Protein AF-A0A7D9DEN2-F1 (afdb_monomer_lite)

Secondary structure (DSSP, 8-state):
-EEEEEEESS-TTSTTTTTTEEEEEEE--TTS-HHHHTSGGG-EEEEEEEHHHHHHH-GGG--GGGS-PPPHHHHHHHHHHHHHH-HHHHHHHT--S--GGGGSTT--HHHH----HIIIIIIIIHHHHHHHHHHIIIIIS-SS-HHHHHHHHHHS---TTTGGGPPPPPPHHHHHSSS---PPP-

Structure (mmCIF, N/CA/C/O backbone):
data_AF-A0A7D9DEN2-F1
#
_entry.id   AF-A0A7D9DEN2-F1
#
loop_
_atom_site.group_PDB
_atom_site.id
_atom_site.type_symbol
_atom_site.label_atom_id
_atom_site.label_alt_id
_atom_site.label_comp_id
_atom_site.label_asym_id
_atom_site.label_entity_id
_atom_site.label_seq_id
_atom_site.pdbx_PDB_ins_code
_atom_site.Cartn_x
_atom_site.Cartn_y
_atom_site.Cartn_z
_atom_site.occupancy
_atom_site.B_iso_or_equiv
_atom_site.auth_seq_id
_atom_site.auth_comp_id
_atom_site.auth_asym_id
_atom_site.auth_atom_id
_atom_site.pdbx_PDB_model_num
ATOM 1 N N . MET A 1 1 ? 8.356 -21.799 -8.001 1.00 61.03 1 MET A N 1
ATOM 2 C CA . MET A 1 1 ? 7.108 -22.376 -7.459 1.00 61.03 1 MET A CA 1
ATOM 3 C C . MET A 1 1 ? 6.246 -21.218 -7.011 1.00 61.03 1 MET A C 1
ATOM 5 O O . MET A 1 1 ? 6.784 -20.348 -6.341 1.00 61.03 1 MET A O 1
ATOM 9 N N . VAL A 1 2 ? 4.998 -21.158 -7.470 1.00 64.06 2 VAL A N 1
ATOM 10 C CA . VAL A 1 2 ? 4.061 -20.066 -7.167 1.00 64.06 2 VAL A CA 1
ATOM 11 C C . VAL A 1 2 ? 3.069 -20.571 -6.127 1.00 64.06 2 VAL A C 1
ATOM 13 O O . VAL A 1 2 ? 2.623 -21.714 -6.212 1.00 64.06 2 VAL A O 1
ATOM 16 N N . TYR A 1 3 ? 2.765 -19.733 -5.149 1.00 67.44 3 TYR A N 1
ATOM 17 C CA . TYR A 1 3 ? 1.880 -20.000 -4.029 1.00 67.44 3 TYR A CA 1
ATOM 18 C C . TYR A 1 3 ? 0.781 -18.950 -3.989 1.00 67.44 3 TYR A C 1
ATOM 20 O O . TYR A 1 3 ? 0.992 -17.814 -4.403 1.00 67.44 3 TYR A O 1
ATOM 28 N N . TYR A 1 4 ? -0.382 -19.335 -3.486 1.00 72.50 4 TYR A N 1
ATOM 29 C CA . TYR A 1 4 ? -1.532 -18.460 -3.328 1.00 72.50 4 TYR A CA 1
ATOM 30 C C . TYR A 1 4 ? -1.972 -18.487 -1.870 1.00 72.50 4 TYR A C 1
ATOM 32 O O . TYR A 1 4 ? -2.087 -19.575 -1.302 1.00 72.50 4 TYR A O 1
ATOM 40 N N . ASP A 1 5 ? -2.231 -17.315 -1.300 1.00 73.31 5 ASP A N 1
ATOM 41 C CA . ASP A 1 5 ? -2.835 -17.177 0.021 1.00 73.31 5 ASP A CA 1
ATOM 42 C C . ASP A 1 5 ? -3.933 -16.107 0.014 1.00 73.31 5 ASP A C 1
ATOM 44 O O . ASP A 1 5 ? -3.862 -15.122 -0.724 1.00 73.31 5 ASP A O 1
ATOM 48 N N . ASP A 1 6 ? -4.961 -16.306 0.832 1.00 68.50 6 ASP A N 1
ATOM 49 C CA . ASP A 1 6 ? -6.061 -15.359 1.002 1.00 68.50 6 ASP A CA 1
ATOM 50 C C . ASP A 1 6 ? -5.821 -14.518 2.260 1.00 68.50 6 ASP A C 1
ATOM 52 O O . ASP A 1 6 ? -5.946 -15.000 3.386 1.00 68.50 6 ASP A O 1
ATOM 56 N N . LEU A 1 7 ? -5.569 -13.225 2.073 1.00 66.00 7 LEU A N 1
ATOM 57 C CA . LEU A 1 7 ? -5.477 -12.251 3.151 1.00 66.00 7 LEU A CA 1
ATOM 58 C C . LEU A 1 7 ? -6.835 -11.590 3.398 1.00 66.00 7 LEU A C 1
ATOM 60 O O . LEU A 1 7 ? -7.456 -11.014 2.502 1.00 66.00 7 LEU A O 1
ATOM 64 N N . GLU A 1 8 ? -7.283 -11.613 4.647 1.00 61.34 8 GLU A N 1
ATOM 65 C CA . GLU A 1 8 ? -8.499 -10.931 5.070 1.00 61.34 8 GLU A CA 1
ATOM 66 C C . GLU A 1 8 ? -8.180 -9.642 5.825 1.00 61.34 8 GLU A C 1
ATOM 68 O O . GLU A 1 8 ? -7.683 -9.677 6.948 1.00 61.34 8 GLU A O 1
ATOM 73 N N . THR A 1 9 ? -8.492 -8.494 5.224 1.00 60.00 9 THR A N 1
ATOM 74 C CA . THR A 1 9 ? -8.078 -7.190 5.764 1.00 60.00 9 THR A CA 1
ATOM 75 C C . THR A 1 9 ? -8.998 -6.650 6.861 1.00 60.00 9 THR A C 1
ATOM 77 O O . THR A 1 9 ? -8.543 -5.888 7.708 1.00 60.00 9 THR A O 1
ATOM 80 N N . CYS A 1 10 ? -10.284 -7.030 6.875 1.00 52.44 10 CYS A N 1
ATOM 81 C CA . CYS A 1 10 ? -11.289 -6.339 7.698 1.00 52.44 10 CYS A CA 1
ATOM 82 C C . CYS A 1 10 ? -11.984 -7.199 8.767 1.00 52.44 10 CYS A C 1
ATOM 84 O O . CYS A 1 10 ? -12.527 -6.636 9.715 1.00 52.44 10 CYS A O 1
ATOM 86 N N . ASN A 1 11 ? -12.048 -8.531 8.627 1.00 51.88 11 ASN A N 1
ATOM 87 C CA . ASN A 1 11 ? -12.725 -9.391 9.610 1.00 51.88 11 ASN A CA 1
ATOM 88 C C . ASN A 1 11 ? -12.313 -10.872 9.477 1.00 51.88 11 ASN A C 1
ATOM 90 O O . ASN A 1 11 ? -13.037 -11.632 8.841 1.00 51.88 11 ASN A O 1
ATOM 94 N N . PRO A 1 12 ? -11.187 -11.302 10.068 1.00 46.09 12 PRO A N 1
ATOM 95 C CA . PRO A 1 12 ? -10.642 -12.647 9.857 1.00 46.09 12 PRO A CA 1
ATOM 96 C C . PRO A 1 12 ? -11.416 -13.787 10.550 1.00 46.09 12 PRO A C 1
ATOM 98 O O . PRO A 1 12 ? -11.094 -14.950 10.330 1.00 46.09 12 PRO A O 1
ATOM 101 N N . LEU A 1 13 ? -12.411 -13.495 11.405 1.00 37.59 13 LEU A N 1
ATOM 102 C CA . LEU A 1 13 ? -13.031 -14.498 12.296 1.00 37.59 13 LEU A CA 1
ATOM 103 C C . LEU A 1 13 ? -14.576 -14.453 12.362 1.00 37.59 13 LEU A C 1
ATOM 105 O O . LEU A 1 13 ? -15.175 -15.206 13.127 1.00 37.59 13 LEU A O 1
ATOM 109 N N . GLY A 1 14 ? -15.251 -13.593 11.588 1.00 47.62 14 GLY A N 1
ATOM 110 C CA . GLY A 1 14 ? -16.711 -13.398 11.664 1.00 47.62 14 GLY A CA 1
ATOM 111 C C . GLY A 1 14 ? -17.504 -13.865 10.435 1.00 47.62 14 GLY A C 1
ATOM 112 O O . GLY A 1 14 ? -16.960 -14.107 9.369 1.00 47.62 14 GLY A O 1
ATOM 113 N N . SER A 1 15 ? -18.839 -13.891 10.515 1.00 42.16 15 SER A N 1
ATOM 114 C CA . SER A 1 15 ? -19.727 -14.293 9.396 1.00 42.16 15 SER A CA 1
ATOM 115 C C . SER A 1 15 ? -19.645 -13.405 8.137 1.00 42.16 15 SER A C 1
ATOM 117 O O . SER A 1 15 ? -20.215 -13.737 7.099 1.00 42.16 15 SER A O 1
ATOM 119 N N . ARG A 1 16 ? -18.927 -12.274 8.210 1.00 46.72 16 ARG A N 1
ATOM 120 C CA . ARG A 1 16 ? -18.633 -11.356 7.094 1.00 46.72 16 ARG A CA 1
ATOM 121 C C . ARG A 1 16 ? -17.181 -11.456 6.584 1.00 46.72 16 ARG A C 1
ATOM 12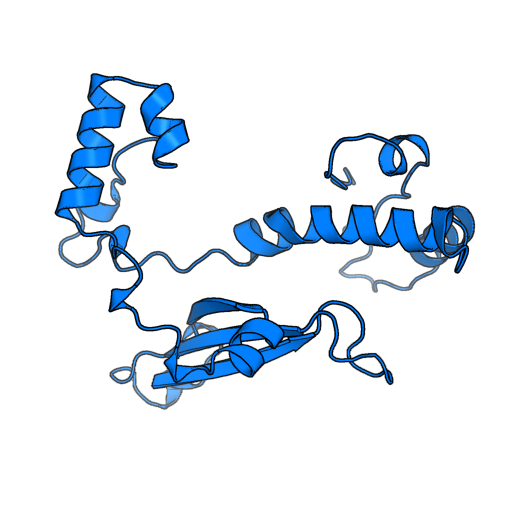3 O O . ARG A 1 16 ? -16.792 -10.611 5.777 1.00 46.72 16 ARG A O 1
ATOM 130 N N . ALA A 1 17 ? -16.440 -12.488 7.003 1.00 49.88 17 ALA A N 1
ATOM 131 C CA . ALA A 1 17 ? -15.060 -12.849 6.636 1.00 49.88 17 ALA A CA 1
ATOM 132 C C . ALA A 1 17 ? -14.873 -13.250 5.152 1.00 49.88 17 ALA A C 1
ATOM 134 O O . ALA A 1 17 ? -14.210 -14.223 4.805 1.00 49.88 17 ALA A O 1
ATOM 135 N N . THR A 1 18 ? -15.524 -12.547 4.227 1.00 51.59 18 THR A N 1
ATOM 136 C CA . THR A 1 18 ? -15.319 -12.751 2.783 1.00 51.59 18 THR A CA 1
ATOM 137 C C . THR A 1 18 ? -15.432 -11.477 1.954 1.00 51.59 18 THR A C 1
ATOM 139 O O . THR A 1 18 ? -15.072 -11.494 0.777 1.00 51.59 18 THR A O 1
ATOM 142 N N . LYS A 1 19 ? -15.933 -10.369 2.521 1.00 58.22 19 LYS A N 1
ATOM 143 C CA . LYS A 1 19 ? -16.270 -9.167 1.740 1.00 58.22 19 LYS A CA 1
ATOM 144 C C . LYS A 1 19 ? -15.049 -8.390 1.239 1.00 58.22 19 LYS A C 1
ATOM 146 O O . LYS A 1 19 ? -15.117 -7.825 0.152 1.00 58.22 19 LYS A O 1
ATOM 151 N N . HIS A 1 20 ? -13.949 -8.399 1.993 1.00 61.66 20 HIS A N 1
ATOM 152 C CA . HIS A 1 20 ? -12.730 -7.633 1.695 1.00 61.66 20 HIS A CA 1
ATOM 153 C C . HIS A 1 20 ? -11.485 -8.529 1.610 1.00 61.66 20 HIS A C 1
ATOM 155 O O . HIS A 1 20 ? -10.392 -8.120 1.984 1.00 61.66 20 HIS A O 1
ATOM 161 N N . LYS A 1 21 ? -11.638 -9.769 1.129 1.00 68.00 21 LYS A N 1
ATOM 162 C CA . LYS A 1 21 ? -10.490 -10.659 0.919 1.00 68.00 21 LYS A CA 1
ATOM 163 C C . LYS A 1 21 ? -9.652 -10.239 -0.288 1.00 68.00 21 LYS A C 1
ATOM 165 O O . LYS A 1 21 ? -10.186 -9.962 -1.372 1.00 68.00 21 LYS A O 1
ATOM 170 N N . LEU A 1 22 ? -8.342 -10.231 -0.082 1.00 74.56 22 LEU A N 1
ATOM 171 C CA . LEU A 1 22 ? -7.317 -10.092 -1.103 1.00 74.56 22 LEU A CA 1
ATOM 172 C C . LEU A 1 22 ? -6.644 -11.449 -1.307 1.00 74.56 22 LEU A C 1
ATOM 174 O O . LEU A 1 22 ? -6.225 -12.084 -0.350 1.00 74.56 22 LEU A O 1
ATOM 178 N N . GLY A 1 23 ? -6.520 -11.871 -2.558 1.00 75.94 23 GLY A N 1
ATOM 179 C CA . GLY A 1 23 ? -5.697 -12.999 -2.953 1.00 75.94 23 GLY A CA 1
ATOM 180 C C . GLY A 1 23 ? -4.287 -12.504 -3.239 1.00 75.94 23 GLY A C 1
ATOM 181 O O . GLY A 1 23 ? -4.097 -11.639 -4.104 1.00 75.94 23 GLY A O 1
ATOM 182 N N . ALA A 1 24 ? -3.320 -13.038 -2.507 1.00 75.94 24 ALA A N 1
ATOM 183 C CA . ALA A 1 24 ? -1.907 -12.762 -2.665 1.00 75.94 24 ALA A CA 1
ATOM 184 C C . ALA A 1 24 ? -1.211 -13.943 -3.334 1.00 75.94 24 ALA A C 1
ATOM 186 O O . ALA A 1 24 ? -1.317 -15.088 -2.896 1.00 75.94 24 ALA A O 1
ATOM 187 N N . PHE A 1 25 ? -0.484 -13.658 -4.408 1.00 75.62 25 PHE A N 1
ATOM 188 C CA . PHE A 1 25 ? 0.346 -14.638 -5.088 1.00 75.62 25 PHE A CA 1
ATOM 189 C C . PHE A 1 25 ? 1.787 -14.407 -4.687 1.00 75.62 25 PHE A C 1
ATOM 191 O O . PHE A 1 25 ? 2.291 -13.297 -4.814 1.00 75.62 25 PHE A O 1
ATOM 198 N N . TYR A 1 26 ? 2.459 -15.460 -4.255 1.00 72.56 26 TYR A N 1
ATOM 199 C CA . TYR A 1 26 ? 3.867 -15.459 -3.901 1.00 72.56 26 TYR A CA 1
ATOM 200 C C . TYR A 1 26 ? 4.633 -16.396 -4.822 1.00 72.56 26 TYR A C 1
ATOM 202 O O . TYR A 1 26 ? 4.067 -17.318 -5.404 1.00 72.56 26 TYR A O 1
ATOM 210 N N . TYR A 1 27 ? 5.939 -16.217 -4.944 1.00 69.62 27 TYR A N 1
ATOM 211 C CA . TYR A 1 27 ? 6.795 -17.156 -5.645 1.00 69.62 27 TYR A CA 1
ATOM 212 C C . TYR A 1 27 ? 8.099 -17.396 -4.895 1.00 69.62 27 TYR A C 1
ATOM 214 O O . TYR A 1 27 ? 8.611 -16.546 -4.169 1.00 69.62 27 TYR A O 1
ATOM 222 N N . THR A 1 28 ? 8.648 -18.586 -5.106 1.00 67.19 28 THR A N 1
ATOM 223 C CA . THR A 1 28 ? 9.949 -18.999 -4.586 1.00 67.19 28 THR A CA 1
ATOM 224 C C . THR A 1 28 ? 10.786 -19.576 -5.720 1.00 67.19 28 THR A C 1
ATOM 226 O O . THR A 1 28 ? 10.288 -20.339 -6.564 1.00 67.19 28 THR A O 1
ATOM 229 N N . LEU A 1 29 ? 12.073 -19.230 -5.744 1.00 67.69 29 LEU A N 1
ATOM 230 C CA . LEU A 1 29 ? 13.020 -19.710 -6.746 1.00 67.69 29 LEU A CA 1
ATOM 231 C C . LEU A 1 29 ? 13.316 -21.206 -6.548 1.00 67.69 29 LEU A C 1
ATOM 233 O O . LEU A 1 29 ? 13.796 -21.651 -5.506 1.00 67.69 29 LEU A O 1
ATOM 237 N N . GLY A 1 30 ? 13.010 -21.997 -7.577 1.00 64.12 30 GLY A N 1
ATOM 238 C CA . GLY A 1 30 ? 13.109 -23.461 -7.553 1.00 64.12 30 GLY A CA 1
ATOM 239 C C . GLY A 1 30 ? 14.526 -24.022 -7.715 1.00 64.12 30 GLY A C 1
ATOM 240 O O . GLY A 1 30 ? 14.698 -25.235 -7.659 1.00 64.12 30 GLY A O 1
ATOM 241 N N . ASN A 1 31 ? 15.529 -23.169 -7.915 1.00 67.12 31 ASN A N 1
ATOM 242 C CA . ASN A 1 31 ? 16.942 -23.546 -8.019 1.00 67.12 31 ASN A CA 1
ATOM 243 C C . ASN A 1 31 ? 17.721 -23.327 -6.710 1.00 67.12 31 ASN A C 1
ATOM 245 O O . ASN A 1 31 ? 18.911 -23.615 -6.659 1.00 67.12 31 ASN A O 1
ATOM 249 N N . ILE A 1 32 ? 17.062 -22.817 -5.665 1.00 66.56 32 ILE A N 1
ATOM 250 C CA . ILE A 1 32 ? 17.638 -22.682 -4.327 1.00 66.56 32 ILE A CA 1
ATOM 251 C C . ILE A 1 32 ? 17.477 -24.014 -3.586 1.00 66.56 32 ILE A C 1
ATOM 253 O O . ILE A 1 32 ? 16.414 -24.647 -3.669 1.00 66.56 32 ILE A O 1
ATOM 257 N N . GLU A 1 33 ? 18.532 -24.428 -2.880 1.00 59.72 33 GLU A N 1
ATOM 258 C CA . GLU A 1 33 ? 18.568 -25.649 -2.074 1.00 59.72 33 GLU A CA 1
ATOM 259 C C . GLU A 1 33 ? 17.418 -25.664 -1.041 1.00 59.72 33 GLU A C 1
ATOM 261 O O . GLU A 1 33 ? 17.108 -24.616 -0.462 1.00 59.72 33 GLU A O 1
ATOM 266 N N . PRO A 1 34 ? 16.749 -26.811 -0.798 1.00 59.84 34 PRO A N 1
ATOM 267 C CA . PRO A 1 34 ? 15.517 -26.865 -0.003 1.00 59.84 34 PRO A CA 1
ATOM 268 C C . PRO A 1 34 ? 15.619 -26.234 1.392 1.00 59.84 34 PRO A C 1
ATOM 270 O O . PRO A 1 34 ? 14.661 -25.610 1.842 1.00 59.84 34 PRO A O 1
ATOM 273 N N . MET A 1 35 ? 16.787 -26.318 2.041 1.00 59.97 35 MET A N 1
ATOM 274 C CA . MET A 1 35 ? 17.037 -25.701 3.352 1.00 59.97 35 MET A CA 1
ATOM 275 C C . MET A 1 35 ? 16.895 -24.173 3.351 1.00 59.97 35 MET A C 1
ATOM 277 O O . MET A 1 35 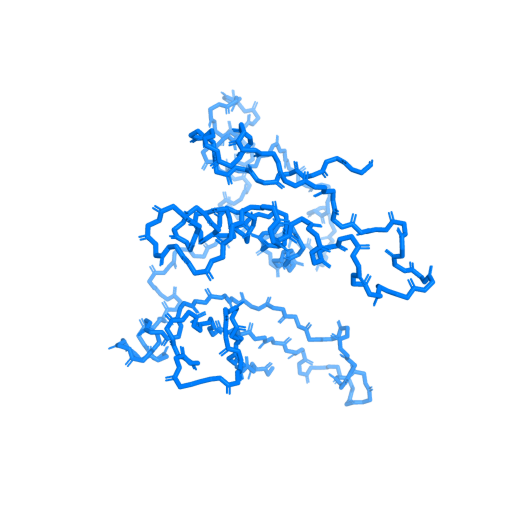? 16.496 -23.592 4.357 1.00 59.97 35 MET A O 1
ATOM 281 N N . HIS A 1 36 ? 17.171 -23.515 2.225 1.00 58.81 36 HIS A N 1
ATOM 282 C CA . HIS A 1 36 ? 17.045 -22.063 2.075 1.00 58.81 36 HIS A CA 1
ATOM 283 C C . HIS A 1 36 ? 15.723 -21.648 1.414 1.00 58.81 36 HIS A C 1
ATOM 285 O O . HIS A 1 36 ? 15.344 -20.480 1.479 1.00 58.81 36 HIS A O 1
ATOM 291 N N . ARG A 1 37 ? 14.997 -22.600 0.811 1.00 57.56 37 ARG A N 1
ATOM 292 C CA . ARG A 1 37 ? 13.697 -22.378 0.159 1.00 57.56 37 ARG A CA 1
ATOM 293 C C . ARG A 1 37 ? 12.562 -22.128 1.155 1.00 57.56 37 ARG A C 1
ATOM 295 O O . ARG A 1 37 ? 11.655 -21.367 0.846 1.00 57.56 37 ARG A O 1
ATOM 302 N N . SER A 1 38 ? 12.623 -22.754 2.328 1.00 53.38 38 SER A N 1
ATOM 303 C CA . SER A 1 38 ? 11.585 -22.660 3.367 1.00 53.38 38 SER A CA 1
ATOM 304 C C . SER A 1 38 ? 11.754 -21.461 4.311 1.00 53.38 38 SER A C 1
ATOM 306 O O . SER A 1 38 ? 11.020 -21.343 5.286 1.00 53.38 38 SER A O 1
ATOM 308 N N . SER A 1 39 ? 12.732 -20.584 4.063 1.00 59.69 39 SER A N 1
ATOM 309 C CA . SER A 1 39 ? 12.891 -19.339 4.819 1.00 59.69 39 SER A CA 1
ATOM 310 C C . SER A 1 39 ? 11.939 -18.273 4.274 1.00 59.69 39 SER A C 1
ATOM 312 O O . SER A 1 39 ? 11.886 -18.078 3.062 1.00 59.69 39 SER A O 1
ATOM 314 N N . GLU A 1 40 ? 11.249 -17.527 5.145 1.00 56.53 40 GLU A N 1
ATOM 315 C CA . GLU A 1 40 ? 10.335 -16.437 4.743 1.00 56.53 40 GLU A CA 1
ATOM 316 C C . GLU A 1 40 ? 11.001 -15.407 3.815 1.00 56.53 40 GLU A C 1
ATOM 318 O O . GLU A 1 40 ? 10.358 -14.852 2.931 1.00 56.53 40 GLU A O 1
ATOM 323 N N . LYS A 1 41 ? 12.324 -15.223 3.924 1.00 56.81 41 LYS A N 1
ATOM 324 C CA . LYS A 1 41 ? 13.112 -14.324 3.061 1.00 56.81 41 LYS A CA 1
ATOM 325 C C . LYS A 1 41 ? 13.170 -14.765 1.592 1.00 56.81 41 LYS A C 1
ATOM 327 O O . LYS A 1 41 ? 13.473 -13.955 0.717 1.00 56.81 41 LYS A O 1
ATOM 332 N N . ALA A 1 42 ? 12.924 -16.043 1.314 1.00 63.56 42 ALA A N 1
ATOM 333 C CA . ALA A 1 42 ? 12.924 -16.601 -0.035 1.00 63.56 42 ALA A CA 1
ATOM 334 C C . ALA A 1 42 ? 11.542 -16.532 -0.711 1.00 63.56 42 ALA A C 1
ATOM 336 O O . ALA A 1 42 ? 11.443 -16.807 -1.909 1.00 63.56 42 ALA A O 1
ATOM 337 N N . ILE A 1 43 ? 10.490 -16.164 0.030 1.00 67.06 43 ILE A N 1
ATOM 338 C CA . ILE A 1 43 ? 9.117 -16.039 -0.466 1.00 67.06 43 ILE A CA 1
ATOM 339 C C . ILE A 1 43 ? 8.901 -14.589 -0.899 1.00 67.06 43 ILE A C 1
ATOM 341 O O . ILE A 1 43 ? 8.980 -13.669 -0.092 1.00 67.06 43 ILE A O 1
ATOM 345 N N . GLN A 1 44 ? 8.667 -14.382 -2.190 1.00 67.12 44 GLN A N 1
ATOM 346 C CA . GLN A 1 44 ? 8.530 -13.053 -2.783 1.00 67.12 44 GLN A CA 1
ATOM 347 C C . GLN A 1 44 ? 7.098 -12.844 -3.261 1.00 67.12 44 GLN A C 1
ATOM 349 O O . GLN A 1 44 ? 6.521 -13.738 -3.877 1.00 67.12 44 GLN A O 1
ATOM 354 N N . LEU A 1 45 ? 6.518 -11.676 -2.989 1.00 68.25 45 LEU A N 1
ATOM 355 C CA . LEU A 1 45 ? 5.186 -11.329 -3.479 1.00 68.25 45 LEU A CA 1
ATOM 356 C C . LEU A 1 45 ? 5.242 -11.102 -5.000 1.00 68.25 45 LEU A C 1
ATOM 358 O O . LEU A 1 45 ? 6.103 -10.381 -5.498 1.00 68.25 45 LEU A O 1
ATOM 362 N N . LEU A 1 46 ? 4.344 -11.763 -5.726 1.00 70.06 46 LEU A N 1
ATOM 363 C CA . LEU A 1 46 ? 4.184 -11.679 -7.175 1.00 70.06 46 LEU A CA 1
ATOM 3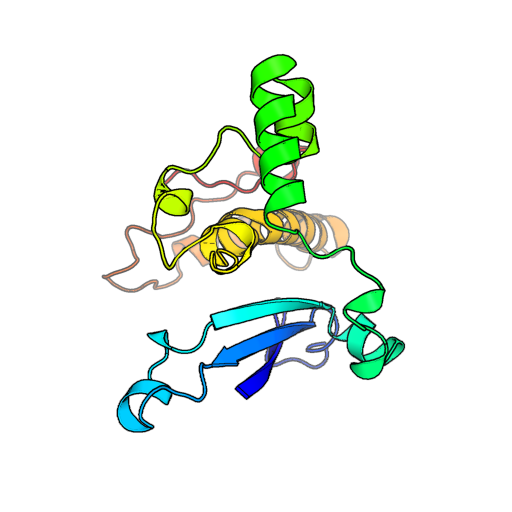64 C C . LEU A 1 46 ? 3.103 -10.663 -7.550 1.00 70.06 46 LEU A C 1
ATOM 366 O O . LEU A 1 46 ? 3.353 -9.774 -8.357 1.00 70.06 46 LEU A O 1
ATOM 370 N N . CYS A 1 47 ? 1.893 -10.817 -7.004 1.00 67.25 47 CYS A N 1
ATOM 371 C CA . CYS A 1 47 ? 0.778 -9.910 -7.271 1.00 67.25 47 CYS A CA 1
ATOM 372 C C . CYS A 1 47 ? -0.327 -10.003 -6.210 1.00 67.25 47 CYS A C 1
ATOM 374 O O . CYS A 1 47 ? -0.433 -10.987 -5.475 1.00 67.25 47 CYS A O 1
ATOM 376 N N . LEU A 1 48 ? -1.168 -8.966 -6.162 1.00 72.06 48 LEU A N 1
ATOM 377 C CA . LEU A 1 48 ? -2.350 -8.882 -5.306 1.00 72.06 48 LEU A CA 1
ATOM 378 C C . LEU A 1 48 ? -3.585 -8.620 -6.153 1.00 72.06 48 LEU A C 1
ATOM 380 O O . LEU A 1 48 ? -3.563 -7.808 -7.079 1.00 72.06 48 LEU A O 1
ATOM 384 N N . CYS A 1 49 ? -4.695 -9.255 -5.803 1.00 70.00 49 CYS A N 1
ATOM 385 C CA . CYS A 1 49 ? -5.979 -8.956 -6.422 1.00 70.00 49 CYS A CA 1
ATOM 386 C C . CYS A 1 49 ? -7.137 -9.243 -5.467 1.00 70.00 49 CYS A C 1
ATOM 388 O O . CYS A 1 49 ? -7.000 -9.971 -4.492 1.00 70.00 49 CYS A O 1
ATOM 390 N N . LYS A 1 50 ? -8.314 -8.666 -5.727 1.00 74.12 50 LYS A N 1
ATOM 391 C CA . LYS A 1 50 ? -9.506 -8.966 -4.922 1.00 74.12 50 LYS A CA 1
ATOM 392 C C . LYS A 1 50 ? -9.901 -10.427 -5.124 1.00 74.12 50 LYS A C 1
ATOM 394 O O . LYS A 1 50 ? -10.166 -10.829 -6.259 1.00 74.12 50 LYS A O 1
ATOM 399 N N . THR A 1 51 ? -10.068 -11.184 -4.042 1.00 71.62 51 THR A N 1
ATOM 400 C CA . THR A 1 51 ? -10.509 -12.589 -4.100 1.00 71.62 51 THR A CA 1
ATOM 401 C C . THR A 1 51 ? -11.870 -12.719 -4.796 1.00 71.62 51 THR A C 1
ATOM 403 O O . THR A 1 51 ? -12.149 -13.716 -5.455 1.00 71.62 51 THR A O 1
ATOM 406 N N . LEU A 1 52 ? -12.713 -11.679 -4.742 1.00 73.00 52 LEU A N 1
ATOM 407 C CA . LEU A 1 52 ? -13.962 -11.610 -5.510 1.00 73.00 52 LEU A CA 1
ATOM 408 C C . LEU A 1 52 ? -13.739 -11.638 -7.028 1.00 73.00 52 LEU A C 1
ATOM 410 O O . LEU A 1 52 ? -14.497 -12.295 -7.736 1.00 73.00 52 LEU A O 1
ATOM 414 N N . ASN A 1 53 ? -12.704 -10.964 -7.532 1.00 69.94 53 ASN A N 1
ATOM 415 C CA . ASN A 1 53 ? -12.373 -10.985 -8.956 1.00 69.94 53 ASN A CA 1
ATOM 416 C C . ASN A 1 53 ? -11.814 -12.351 -9.363 1.00 69.94 53 ASN A C 1
ATOM 418 O O . ASN A 1 53 ? -12.198 -12.864 -10.409 1.00 69.94 53 ASN A O 1
ATOM 422 N N . ILE A 1 54 ? -11.001 -12.980 -8.510 1.00 73.19 54 ILE A N 1
ATOM 423 C CA . ILE A 1 54 ? -10.527 -14.353 -8.729 1.00 73.19 54 ILE A CA 1
ATOM 424 C C . ILE A 1 54 ? -11.700 -15.334 -8.777 1.00 73.19 54 ILE A C 1
ATOM 426 O O . ILE A 1 54 ? -11.769 -16.167 -9.669 1.00 73.19 54 ILE A O 1
ATOM 430 N N . LYS A 1 55 ? -12.663 -15.223 -7.856 1.00 74.25 55 LYS A N 1
ATOM 431 C CA . LYS A 1 55 ? -13.853 -16.089 -7.838 1.00 74.25 55 LYS A CA 1
ATOM 432 C C . LYS A 1 55 ? -14.784 -15.845 -9.023 1.00 74.25 55 LYS A C 1
ATOM 434 O O . LYS A 1 55 ? -15.417 -16.782 -9.494 1.00 74.25 55 LYS A O 1
ATOM 439 N N . LYS A 1 56 ? -14.897 -14.595 -9.479 1.00 76.12 56 LYS A N 1
ATOM 440 C CA . LYS A 1 56 ? -15.803 -14.207 -10.567 1.00 76.12 56 LYS A CA 1
ATOM 441 C C . LYS A 1 56 ? -15.260 -14.576 -11.944 1.00 76.12 56 LYS A C 1
ATOM 443 O O . LYS A 1 56 ? -16.027 -15.028 -12.785 1.00 76.12 56 LYS A O 1
ATOM 448 N N . TYR A 1 57 ? -13.976 -14.337 -12.181 1.00 73.94 57 TYR A N 1
ATOM 449 C CA . TYR A 1 57 ? -13.362 -14.552 -13.490 1.00 73.94 57 TYR A CA 1
ATOM 450 C C . TYR A 1 57 ? -12.567 -15.864 -13.547 1.00 73.94 57 TYR A C 1
ATOM 452 O O . TYR A 1 57 ? -12.335 -16.385 -14.628 1.00 73.94 57 TYR A O 1
ATOM 460 N N . GLY A 1 58 ? -12.228 -16.452 -12.399 1.00 68.94 58 GLY A N 1
ATOM 461 C CA . GLY A 1 58 ? -11.309 -17.581 -12.294 1.00 68.94 58 GLY A CA 1
ATOM 462 C C . GLY A 1 58 ? -9.860 -17.101 -12.223 1.00 68.94 58 GLY A C 1
ATOM 463 O O . GLY A 1 58 ? -9.506 -16.073 -12.803 1.00 68.94 58 GLY A O 1
ATOM 464 N N . ILE A 1 59 ? -9.003 -17.861 -11.532 1.00 64.88 59 ILE A N 1
ATOM 465 C CA . ILE A 1 59 ? -7.544 -17.641 -11.558 1.00 64.88 59 ILE A CA 1
ATOM 466 C C . ILE A 1 59 ? -7.025 -17.704 -13.003 1.00 64.88 59 ILE A C 1
ATOM 468 O O . ILE A 1 59 ? -6.151 -16.931 -13.386 1.00 64.88 59 ILE A O 1
ATOM 472 N N . ASP A 1 60 ? -7.656 -18.540 -13.828 1.00 64.88 60 ASP A N 1
ATOM 473 C CA . ASP A 1 60 ? -7.302 -18.731 -15.229 1.00 64.88 60 ASP A CA 1
ATOM 474 C C . ASP A 1 60 ? -7.693 -17.550 -16.130 1.00 64.88 60 ASP A C 1
ATOM 476 O O . ASP A 1 60 ? -7.209 -17.466 -17.251 1.00 64.88 60 ASP A O 1
ATOM 480 N N . ALA A 1 61 ? -8.529 -16.603 -15.685 1.00 60.09 61 ALA A N 1
ATOM 481 C CA . ALA A 1 61 ? -8.873 -15.432 -16.499 1.00 60.09 61 ALA A CA 1
ATOM 482 C C . ALA A 1 61 ? -7.855 -14.293 -16.409 1.00 60.09 61 ALA A C 1
ATOM 484 O O . ALA A 1 61 ? -7.904 -13.371 -17.223 1.00 60.09 61 ALA A O 1
ATOM 485 N N . PHE A 1 62 ? -6.918 -14.339 -15.462 1.00 54.66 62 PHE A N 1
ATOM 486 C CA . PHE A 1 62 ? -5.808 -13.395 -15.403 1.00 54.66 62 PHE A CA 1
ATOM 487 C C . PHE A 1 62 ? -4.605 -13.999 -16.110 1.00 54.66 62 PHE A C 1
ATOM 489 O O . PHE A 1 62 ? -3.679 -14.529 -15.505 1.00 54.66 62 PHE A O 1
ATOM 496 N N . HIS A 1 63 ? -4.637 -13.928 -17.435 1.00 57.16 63 HIS A N 1
ATOM 497 C CA . HIS A 1 63 ? -3.483 -14.292 -18.232 1.00 57.16 63 HIS A CA 1
ATOM 498 C C . HIS A 1 63 ? -2.542 -13.099 -18.367 1.00 57.16 63 HIS A C 1
ATOM 500 O O . HIS A 1 63 ? -2.968 -12.005 -18.732 1.00 57.16 63 HIS A O 1
ATOM 506 N N . GLU A 1 64 ? -1.251 -13.352 -18.169 1.00 55.78 64 GLU A N 1
ATOM 507 C CA . GLU A 1 64 ? -0.150 -12.419 -18.434 1.00 55.78 64 GLU A CA 1
ATOM 508 C C . GLU A 1 64 ? -0.303 -11.698 -19.786 1.00 55.78 64 GLU A C 1
ATOM 510 O O . GLU A 1 64 ? -0.071 -10.501 -19.873 1.00 55.78 64 GLU A O 1
ATOM 515 N N . LYS A 1 65 ? -0.835 -12.386 -20.810 1.00 63.31 65 LYS A N 1
ATOM 516 C CA . LYS A 1 65 ? -1.118 -11.833 -22.149 1.00 63.31 65 LYS A CA 1
ATOM 517 C C . LYS A 1 65 ? -2.059 -10.618 -22.180 1.00 63.31 65 LYS A C 1
ATOM 519 O O . LYS A 1 65 ? -2.112 -9.936 -23.198 1.00 63.31 65 LYS A O 1
ATOM 524 N N . TYR A 1 66 ? -2.849 -10.385 -21.130 1.00 63.34 66 TYR A N 1
ATOM 525 C CA . TYR A 1 66 ? -3.745 -9.225 -21.036 1.00 63.34 66 TYR A CA 1
ATOM 526 C C . TYR A 1 66 ? -3.044 -7.969 -20.520 1.00 63.34 66 TYR A C 1
ATOM 528 O O . TYR A 1 66 ? -3.622 -6.885 -20.569 1.00 63.34 66 TYR A O 1
ATOM 536 N N . PHE A 1 67 ? -1.809 -8.105 -20.045 1.00 61.88 67 PHE A N 1
ATOM 537 C CA . PHE A 1 67 ? -1.006 -7.011 -19.537 1.00 61.88 67 PHE A CA 1
ATOM 538 C C . PHE A 1 67 ? 0.238 -6.861 -20.403 1.00 61.88 67 PHE A C 1
ATOM 540 O O . PHE A 1 67 ? 0.856 -7.835 -20.830 1.00 61.88 67 PHE A O 1
ATOM 547 N N . VAL A 1 68 ? 0.616 -5.616 -20.674 1.00 69.19 68 VAL A N 1
ATOM 548 C CA . VAL A 1 68 ? 1.894 -5.346 -21.324 1.00 69.19 68 VAL A CA 1
ATOM 549 C C . VAL A 1 68 ? 2.964 -5.442 -20.248 1.00 69.19 68 VAL A C 1
ATOM 551 O O . VAL A 1 68 ? 3.046 -4.590 -19.367 1.00 69.19 68 VAL A O 1
ATOM 554 N N . LEU A 1 69 ? 3.762 -6.506 -20.299 1.00 65.94 69 LEU A N 1
ATOM 555 C CA . LEU A 1 69 ? 4.935 -6.637 -19.442 1.00 65.94 69 LEU A CA 1
ATOM 556 C C . LEU A 1 69 ? 5.913 -5.508 -19.741 1.00 65.94 69 LEU A C 1
ATOM 558 O O . LEU A 1 69 ? 6.194 -5.197 -20.901 1.00 65.94 69 LEU A O 1
ATOM 562 N N . HIS A 1 70 ? 6.493 -4.946 -18.687 1.00 69.12 70 HIS A N 1
ATOM 563 C CA . HIS A 1 70 ? 7.622 -4.050 -18.855 1.00 69.12 70 HIS A CA 1
ATOM 564 C C . HIS A 1 70 ? 8.791 -4.827 -19.465 1.00 69.12 70 HIS A C 1
ATOM 566 O O . HIS A 1 70 ? 9.230 -5.851 -18.941 1.00 69.12 70 HIS A O 1
ATOM 572 N N . THR A 1 71 ? 9.303 -4.333 -20.587 1.00 83.81 71 THR A N 1
ATOM 573 C CA . THR A 1 71 ? 10.544 -4.814 -21.194 1.00 83.81 71 THR A CA 1
ATOM 574 C C . THR A 1 71 ? 11.697 -3.911 -20.768 1.00 83.81 71 THR A C 1
ATOM 576 O O . THR A 1 71 ? 11.488 -2.762 -20.369 1.00 83.81 71 THR A O 1
ATOM 579 N N . LYS A 1 72 ? 12.932 -4.422 -20.836 1.00 84.88 72 LYS A N 1
ATOM 580 C CA . LYS A 1 72 ? 14.126 -3.598 -20.579 1.00 84.88 72 LYS A CA 1
ATOM 581 C C . LYS A 1 72 ? 14.171 -2.406 -21.536 1.00 84.88 72 LYS A C 1
ATOM 583 O O . LYS A 1 72 ? 14.276 -1.276 -21.080 1.00 84.88 72 LYS A O 1
ATOM 588 N N . ASP A 1 73 ? 13.934 -2.668 -22.819 1.00 85.50 73 ASP A N 1
ATOM 589 C CA . ASP A 1 73 ? 13.905 -1.640 -23.862 1.00 85.50 73 ASP A CA 1
ATOM 590 C C . ASP A 1 73 ? 12.806 -0.600 -23.612 1.00 85.50 73 ASP A C 1
ATOM 592 O O . ASP A 1 73 ? 13.040 0.596 -23.757 1.00 85.50 73 ASP A O 1
ATOM 596 N N . GLY A 1 74 ? 11.617 -1.035 -23.178 1.00 86.31 74 GLY A N 1
ATOM 597 C CA . GLY A 1 74 ? 10.524 -0.128 -22.831 1.00 86.31 74 GLY A CA 1
ATOM 598 C C . GLY A 1 74 ? 10.863 0.754 -21.630 1.00 86.31 74 GLY A C 1
ATOM 599 O O . GLY A 1 74 ? 10.583 1.948 -21.641 1.00 86.31 74 GLY A O 1
ATOM 600 N N . TYR A 1 75 ? 11.522 0.197 -20.611 1.00 86.69 75 TYR A N 1
ATOM 601 C CA . TYR A 1 75 ? 12.022 0.982 -19.482 1.00 86.69 75 TYR A CA 1
ATOM 602 C C . TYR A 1 75 ? 13.082 1.999 -19.914 1.00 86.69 75 TYR A C 1
ATOM 604 O O . TYR A 1 75 ? 13.011 3.156 -19.500 1.00 86.69 75 TYR A O 1
ATOM 612 N N . ASP A 1 76 ? 14.033 1.600 -20.760 1.00 87.88 76 ASP A N 1
ATOM 613 C CA . ASP A 1 76 ? 15.084 2.498 -21.234 1.00 87.88 76 ASP A CA 1
ATOM 614 C C . ASP A 1 76 ? 14.521 3.639 -22.083 1.00 87.88 76 ASP A C 1
ATOM 616 O O . ASP A 1 76 ? 14.901 4.788 -21.859 1.00 87.88 76 ASP A O 1
ATOM 620 N N . GLN A 1 77 ? 13.540 3.358 -22.946 1.00 88.38 77 GLN A N 1
ATOM 621 C CA . GLN A 1 77 ? 12.799 4.383 -23.688 1.00 88.38 77 GLN A CA 1
ATOM 622 C C . GLN A 1 77 ? 12.076 5.358 -22.754 1.00 88.38 77 GLN A C 1
ATOM 624 O O . GLN A 1 77 ? 12.156 6.572 -22.953 1.00 88.38 77 GLN A O 1
ATOM 629 N N . CYS A 1 78 ? 11.405 4.858 -21.712 1.00 86.06 78 CYS A N 1
ATOM 630 C CA . CYS A 1 78 ? 10.778 5.718 -20.709 1.00 86.06 78 CYS A CA 1
ATOM 631 C C . CYS A 1 78 ? 11.819 6.591 -19.993 1.00 86.06 78 CYS A C 1
ATOM 633 O O . CYS A 1 78 ? 11.585 7.783 -19.803 1.00 86.06 78 CYS A O 1
ATOM 635 N N . CYS A 1 79 ? 12.979 6.040 -19.621 1.00 86.81 79 CYS A N 1
ATOM 636 C CA . CYS A 1 79 ? 14.069 6.814 -19.021 1.00 86.81 79 CYS A CA 1
ATOM 637 C C . CYS A 1 79 ? 14.596 7.906 -19.956 1.00 86.81 79 CYS A C 1
ATOM 639 O O . CYS A 1 79 ? 14.792 9.035 -19.507 1.00 86.81 79 CYS A O 1
ATOM 641 N N . ASP A 1 80 ? 14.797 7.595 -21.235 1.00 89.81 80 ASP A N 1
ATOM 642 C CA . ASP A 1 80 ? 15.282 8.558 -22.224 1.00 89.81 80 ASP A CA 1
ATOM 643 C C . ASP A 1 80 ? 14.261 9.690 -22.433 1.00 89.81 80 ASP A C 1
ATOM 645 O O . ASP A 1 80 ? 14.632 10.863 -22.500 1.00 89.81 80 ASP A O 1
ATOM 649 N N . GLN A 1 81 ? 12.962 9.371 -22.439 1.00 87.94 81 GLN A N 1
ATOM 650 C CA . GLN A 1 81 ? 11.890 10.368 -22.513 1.00 87.94 81 GLN A CA 1
ATOM 651 C C . GLN A 1 81 ? 11.814 11.252 -21.264 1.00 87.94 81 GLN A C 1
ATOM 653 O O . GLN A 1 81 ? 11.620 12.461 -21.382 1.00 87.94 81 GLN A O 1
ATOM 658 N N . VAL A 1 82 ? 12.003 10.685 -20.072 1.00 88.19 82 VAL A N 1
ATOM 659 C CA . VAL A 1 82 ? 12.059 11.461 -18.822 1.00 88.19 82 VAL A CA 1
ATOM 660 C C . VAL A 1 82 ? 13.258 12.412 -18.825 1.00 88.19 82 VAL A C 1
ATOM 662 O O . VAL A 1 82 ? 13.115 13.569 -18.432 1.00 88.19 82 VAL A O 1
ATOM 665 N N . LEU A 1 83 ? 14.417 11.962 -19.316 1.00 86.62 83 LEU A N 1
ATOM 666 C CA . LEU A 1 83 ? 15.614 12.798 -19.450 1.00 86.62 83 LEU A CA 1
ATOM 667 C C . LEU A 1 83 ? 15.430 13.925 -20.476 1.00 86.62 83 LEU A C 1
ATOM 669 O O . LEU A 1 83 ? 15.889 15.039 -20.239 1.00 86.62 83 LEU A O 1
ATOM 673 N N . ALA A 1 84 ? 14.764 13.647 -21.598 1.00 85.69 84 ALA A N 1
ATOM 674 C CA . ALA A 1 84 ? 14.591 14.608 -22.685 1.00 85.69 84 ALA A CA 1
ATOM 675 C C . ALA A 1 84 ? 13.459 15.622 -22.445 1.00 85.69 84 ALA A C 1
ATOM 677 O O . ALA A 1 84 ? 13.581 16.779 -22.844 1.00 85.69 84 ALA A O 1
ATOM 678 N N . PHE A 1 85 ? 12.357 15.203 -21.813 1.00 83.06 85 PHE A N 1
ATOM 679 C CA . PHE A 1 85 ? 11.110 15.979 -21.765 1.00 83.06 85 PHE A CA 1
ATOM 680 C C . PHE A 1 85 ? 10.596 16.270 -20.341 1.00 83.06 85 PHE A C 1
ATOM 682 O O . PHE A 1 85 ? 9.628 17.014 -20.180 1.00 83.06 85 PHE A O 1
ATOM 689 N N . GLY A 1 86 ? 11.244 15.741 -19.297 1.00 80.25 86 GLY A N 1
ATOM 690 C CA . GLY A 1 86 ? 11.054 16.174 -17.910 1.00 80.25 86 GLY A CA 1
ATOM 691 C C . GLY A 1 86 ? 9.756 15.729 -17.215 1.00 80.25 86 GLY A C 1
ATOM 692 O O . GLY A 1 86 ? 9.237 14.632 -17.427 1.00 80.25 86 GLY A O 1
ATOM 693 N N . GLU A 1 87 ? 9.271 16.591 -16.307 1.00 77.56 87 GLU A N 1
ATOM 694 C CA . GLU A 1 87 ? 8.362 16.285 -15.182 1.00 77.56 87 GLU A CA 1
ATOM 695 C C . GLU A 1 87 ? 7.047 15.583 -15.572 1.00 77.56 87 GLU A C 1
ATOM 697 O O . GLU A 1 87 ? 6.541 14.757 -14.810 1.00 77.56 87 GLU A O 1
ATOM 702 N N . HIS A 1 88 ? 6.513 15.867 -16.765 1.00 84.50 88 HIS A N 1
ATOM 703 C CA . HIS A 1 88 ? 5.295 15.228 -17.270 1.00 84.50 88 HIS A CA 1
ATOM 704 C C . HIS A 1 88 ? 5.474 13.709 -17.393 1.00 84.50 88 HIS A C 1
ATOM 706 O O . HIS A 1 88 ? 4.711 12.943 -16.808 1.00 84.50 88 HIS A O 1
ATOM 712 N N . PHE A 1 89 ? 6.532 13.270 -18.079 1.00 79.50 89 PHE A N 1
ATOM 713 C CA . PHE A 1 89 ? 6.800 11.851 -18.312 1.00 79.50 89 PHE A CA 1
ATOM 714 C C . PHE A 1 89 ? 7.238 11.121 -17.042 1.00 79.50 89 PHE A C 1
ATOM 716 O O . PHE A 1 89 ? 6.928 9.942 -16.885 1.00 79.50 89 PHE A O 1
ATOM 723 N N . SER A 1 90 ? 7.879 11.823 -16.099 1.00 80.06 90 SER A N 1
ATOM 724 C CA . SER A 1 90 ? 8.191 11.243 -14.787 1.00 80.06 90 SER A CA 1
ATOM 725 C C . SER A 1 90 ? 6.917 10.827 -14.045 1.00 80.06 90 SER A C 1
ATOM 727 O O . SER A 1 90 ? 6.821 9.695 -13.570 1.00 80.06 90 SER A O 1
ATOM 729 N N . LYS A 1 91 ? 5.890 11.690 -14.024 1.00 77.50 91 LYS A N 1
ATOM 730 C CA . LYS A 1 91 ? 4.589 11.371 -13.408 1.00 77.50 91 LYS A CA 1
ATOM 731 C C . LYS A 1 91 ? 3.821 10.306 -14.189 1.00 77.50 91 LYS A C 1
ATOM 733 O O . LYS A 1 91 ? 3.217 9.438 -13.571 1.00 77.50 91 LYS A O 1
ATOM 738 N N . THR A 1 92 ? 3.849 10.351 -15.523 1.00 75.06 92 THR A N 1
ATOM 739 C CA . THR A 1 92 ? 3.145 9.374 -16.371 1.00 75.06 92 THR A CA 1
ATOM 740 C C . THR A 1 92 ? 3.708 7.961 -16.226 1.00 75.06 92 THR A C 1
ATOM 742 O O . THR A 1 92 ? 2.938 7.006 -16.176 1.00 75.06 92 THR A O 1
ATOM 745 N N . TYR A 1 93 ? 5.032 7.815 -16.150 1.00 78.50 93 TYR A N 1
ATOM 746 C CA . TYR A 1 93 ? 5.688 6.505 -16.075 1.00 78.50 93 TYR A CA 1
ATOM 747 C C . TYR A 1 93 ? 6.053 6.075 -14.655 1.00 78.50 93 TYR A C 1
ATOM 749 O O . TYR A 1 93 ? 6.438 4.927 -14.453 1.00 78.50 93 TYR A O 1
ATOM 757 N N . GLY A 1 94 ? 5.983 6.985 -13.681 1.00 75.50 94 GLY A N 1
ATOM 758 C CA . GLY A 1 94 ? 6.465 6.738 -12.322 1.00 75.50 94 GLY A CA 1
ATOM 759 C C . GLY A 1 94 ? 7.987 6.560 -12.240 1.00 75.50 94 GLY A C 1
ATOM 760 O O . GLY A 1 94 ? 8.484 5.948 -11.298 1.00 75.50 94 GLY A O 1
ATOM 761 N N . ILE A 1 95 ? 8.744 7.058 -13.225 1.00 79.88 95 ILE A N 1
ATOM 762 C CA . ILE A 1 95 ? 10.203 6.908 -13.306 1.00 79.88 95 ILE A CA 1
ATOM 763 C C . ILE A 1 95 ? 10.852 8.285 -13.216 1.00 79.88 95 ILE A C 1
ATOM 765 O O . ILE A 1 95 ? 10.700 9.109 -14.107 1.00 79.88 95 ILE A O 1
ATOM 769 N N . ASN A 1 96 ? 11.650 8.506 -12.172 1.00 80.50 96 ASN A N 1
ATOM 770 C CA . ASN A 1 96 ? 12.375 9.769 -11.999 1.00 80.50 96 ASN A CA 1
ATOM 771 C C . ASN A 1 96 ? 13.715 9.807 -12.745 1.00 80.50 96 ASN A C 1
ATOM 773 O O . ASN A 1 96 ? 14.167 10.871 -13.157 1.00 80.50 96 ASN A O 1
ATOM 777 N N . ARG A 1 97 ? 14.390 8.659 -12.860 1.00 82.06 97 ARG A N 1
ATOM 778 C CA . ARG A 1 97 ? 15.710 8.523 -13.493 1.00 82.06 97 ARG A CA 1
ATOM 779 C C . ARG A 1 97 ? 16.034 7.059 -13.773 1.00 82.06 97 ARG A C 1
ATOM 781 O O . ARG A 1 97 ? 15.452 6.170 -13.148 1.00 82.06 97 ARG A O 1
ATOM 788 N N . ARG A 1 98 ? 17.021 6.822 -14.643 1.00 86.44 98 ARG A N 1
ATOM 789 C CA . ARG A 1 98 ? 17.603 5.489 -14.853 1.00 86.44 98 ARG A CA 1
ATOM 790 C C . ARG A 1 98 ? 18.248 4.993 -13.556 1.00 86.44 98 ARG A C 1
ATOM 792 O O . ARG A 1 98 ? 18.987 5.725 -12.895 1.00 86.44 98 ARG A O 1
ATOM 799 N N . SER A 1 99 ? 17.940 3.757 -13.173 1.00 84.00 99 SER A N 1
ATOM 800 C CA . SER A 1 99 ? 18.530 3.131 -11.989 1.00 84.00 99 SER A CA 1
ATOM 801 C C . SER A 1 99 ? 19.970 2.706 -12.261 1.00 84.00 99 SER A C 1
ATOM 803 O O . SER A 1 99 ? 20.218 1.950 -13.197 1.00 84.00 99 SER A O 1
ATOM 805 N N . ILE A 1 100 ? 20.903 3.108 -11.392 1.00 84.06 100 ILE A N 1
ATOM 806 C CA . ILE A 1 100 ? 22.308 2.659 -11.444 1.00 84.06 100 ILE A CA 1
ATOM 807 C C . ILE A 1 100 ? 22.438 1.134 -11.325 1.00 84.06 100 ILE A C 1
ATOM 809 O O . ILE A 1 100 ? 23.401 0.543 -11.795 1.00 84.06 100 ILE A O 1
ATOM 813 N N . LEU A 1 101 ? 21.442 0.467 -10.727 1.00 77.50 101 LEU A N 1
ATOM 814 C CA . LEU A 1 101 ? 21.446 -0.986 -10.572 1.00 77.50 101 LEU A CA 1
ATOM 815 C C . LEU A 1 101 ? 21.326 -1.715 -11.917 1.00 77.50 101 LEU A C 1
ATOM 817 O O . LEU A 1 101 ? 21.713 -2.878 -12.000 1.00 77.50 101 LEU A O 1
ATOM 821 N N . ASN A 1 102 ? 20.837 -1.042 -12.964 1.00 82.69 102 ASN A N 1
ATOM 822 C CA . ASN A 1 102 ? 20.760 -1.609 -14.311 1.00 82.69 102 ASN A CA 1
ATOM 823 C C . ASN A 1 102 ? 22.135 -1.781 -14.972 1.00 82.69 102 ASN A C 1
ATOM 825 O O . ASN A 1 102 ? 22.240 -2.526 -15.940 1.00 82.69 102 ASN A O 1
ATOM 829 N N . GLU A 1 103 ? 23.190 -1.148 -14.448 1.00 83.12 103 GLU A N 1
ATOM 830 C CA . GLU A 1 103 ? 24.569 -1.356 -14.918 1.00 83.12 103 GLU A CA 1
ATOM 831 C C . GLU A 1 103 ? 25.142 -2.715 -14.468 1.00 83.12 103 GLU A C 1
ATOM 833 O O . GLU A 1 103 ? 26.181 -3.170 -14.954 1.00 83.12 103 GLU A O 1
ATOM 838 N N . SER A 1 104 ? 24.466 -3.404 -13.544 1.00 80.69 104 SER A N 1
ATOM 839 C CA . SER A 1 104 ? 24.867 -4.732 -13.091 1.00 80.69 104 SER A CA 1
ATOM 840 C C . SER A 1 104 ? 24.610 -5.793 -14.162 1.00 80.69 104 SER A C 1
ATOM 842 O O . SER A 1 104 ? 23.491 -5.969 -14.640 1.00 80.69 104 SER A O 1
ATOM 844 N N . ARG A 1 105 ? 25.631 -6.604 -14.468 1.00 78.38 105 ARG A N 1
ATOM 845 C CA . ARG A 1 105 ? 25.572 -7.656 -15.508 1.00 78.38 105 ARG A CA 1
ATOM 846 C C . ARG A 1 105 ? 24.427 -8.656 -15.325 1.00 78.38 105 ARG A C 1
ATOM 848 O O . ARG A 1 105 ? 23.975 -9.251 -16.298 1.00 78.38 105 ARG A O 1
ATOM 855 N N . PHE A 1 106 ? 23.981 -8.867 -14.088 1.00 78.69 106 PHE A N 1
ATOM 856 C CA . PHE A 1 106 ? 22.984 -9.884 -13.751 1.00 78.69 106 PHE A CA 1
ATOM 857 C C . PHE A 1 106 ? 21.697 -9.311 -13.154 1.00 78.69 106 PHE A C 1
ATOM 859 O O . PHE A 1 106 ? 20.845 -10.089 -12.724 1.00 78.69 106 PHE A O 1
ATOM 866 N N . PHE A 1 107 ? 21.527 -7.989 -13.100 1.00 76.69 107 PHE A N 1
ATOM 867 C CA . PHE A 1 107 ? 20.368 -7.365 -12.464 1.00 76.69 107 PHE A CA 1
ATOM 868 C C . PHE A 1 107 ? 19.799 -6.237 -13.327 1.00 76.69 107 PHE A C 1
ATOM 870 O O . PHE A 1 107 ? 20.531 -5.449 -13.905 1.00 76.69 107 PHE A O 1
ATOM 877 N N . HIS A 1 108 ? 18.471 -6.168 -13.403 1.00 81.19 108 HIS A N 1
ATOM 878 C CA . HIS A 1 108 ? 17.753 -5.067 -14.035 1.00 81.19 108 HIS A CA 1
ATOM 879 C C . HIS A 1 108 ? 16.456 -4.826 -13.267 1.00 81.19 108 HIS A C 1
ATOM 881 O O . HIS A 1 108 ? 15.761 -5.791 -12.934 1.00 81.19 108 HIS A O 1
ATOM 887 N N . VAL A 1 109 ? 16.108 -3.564 -13.020 1.00 74.44 109 VAL A N 1
ATOM 888 C CA . VAL A 1 109 ? 14.956 -3.188 -12.179 1.00 74.44 109 VAL A CA 1
ATOM 889 C C . VAL A 1 109 ? 13.632 -3.758 -12.683 1.00 74.44 109 VAL A C 1
ATOM 891 O O . VAL A 1 109 ? 12.855 -4.272 -11.890 1.00 74.44 109 VAL A O 1
ATOM 894 N N . VAL A 1 110 ? 13.436 -3.781 -14.005 1.00 74.31 110 VAL A N 1
ATOM 895 C CA . VAL A 1 110 ? 12.251 -4.364 -14.668 1.00 74.31 110 VAL A CA 1
ATOM 896 C C . VAL A 1 110 ? 12.030 -5.842 -14.330 1.00 74.31 110 VAL A C 1
ATOM 898 O O . VAL A 1 110 ? 10.902 -6.313 -14.359 1.00 74.31 110 VAL A O 1
ATOM 901 N N . GLY A 1 111 ? 13.092 -6.590 -14.021 1.00 66.19 111 GLY A N 1
ATOM 902 C CA . GLY A 1 111 ? 12.987 -8.031 -13.797 1.00 66.19 111 GLY A CA 1
ATOM 903 C C . GLY A 1 111 ? 13.062 -8.472 -12.338 1.00 66.19 111 GLY A C 1
ATOM 904 O O . GLY A 1 111 ? 12.943 -9.672 -12.100 1.00 66.19 111 GLY A O 1
ATOM 905 N N . ARG A 1 112 ? 13.390 -7.583 -11.383 1.00 60.88 112 ARG A N 1
ATOM 906 C CA . ARG A 1 112 ? 13.884 -8.018 -10.057 1.00 60.88 112 ARG A CA 1
ATOM 907 C C . ARG A 1 112 ? 13.625 -7.086 -8.869 1.00 60.88 112 ARG A C 1
ATOM 909 O O . ARG A 1 112 ? 14.203 -7.332 -7.813 1.00 60.88 112 ARG A O 1
ATOM 916 N N . LEU A 1 113 ? 12.793 -6.053 -8.986 1.00 57.28 113 LEU A N 1
ATOM 917 C CA . LEU A 1 113 ? 12.346 -5.342 -7.785 1.00 57.28 113 LEU A CA 1
ATOM 918 C C . LEU A 1 113 ? 11.052 -5.989 -7.270 1.00 57.28 113 LEU A C 1
ATOM 920 O O . LEU A 1 113 ? 10.054 -5.959 -7.990 1.00 57.28 113 LEU A O 1
ATOM 924 N N . PRO A 1 114 ? 11.062 -6.628 -6.085 1.00 57.78 114 PRO A N 1
ATOM 925 C CA . PRO A 1 114 ? 9.827 -7.089 -5.470 1.00 57.78 114 PRO A CA 1
ATOM 926 C C . PRO A 1 114 ? 8.930 -5.880 -5.185 1.00 57.78 114 PRO A C 1
ATOM 928 O O . PRO A 1 114 ? 9.425 -4.828 -4.780 1.00 57.78 114 PRO A O 1
ATOM 931 N N . THR A 1 115 ? 7.624 -6.032 -5.415 1.00 55.12 115 THR A N 1
ATOM 932 C CA . THR A 1 115 ? 6.620 -5.047 -4.987 1.00 55.12 115 THR A CA 1
ATOM 933 C C . THR A 1 115 ? 6.768 -4.813 -3.494 1.00 55.12 115 THR A C 1
ATOM 935 O O . THR A 1 115 ? 6.809 -5.771 -2.712 1.00 55.12 115 THR A O 1
ATOM 938 N N . ASP A 1 116 ? 6.881 -3.551 -3.108 1.00 57.53 116 ASP A N 1
ATOM 939 C CA . ASP A 1 116 ? 7.184 -3.174 -1.743 1.00 57.53 116 ASP A CA 1
ATOM 940 C C . ASP A 1 116 ? 5.873 -3.125 -0.964 1.00 57.53 116 ASP A C 1
ATOM 942 O O . ASP A 1 116 ? 5.179 -2.117 -0.938 1.00 57.53 116 ASP A O 1
ATOM 946 N N . ALA A 1 117 ? 5.507 -4.238 -0.328 1.00 56.97 117 ALA A N 1
ATOM 947 C CA . ALA A 1 117 ? 4.272 -4.317 0.448 1.00 56.97 117 ALA A CA 1
ATOM 948 C C . ALA A 1 117 ? 4.194 -3.243 1.551 1.00 56.97 117 ALA A C 1
ATOM 950 O O . ALA A 1 117 ? 3.098 -2.810 1.911 1.00 56.97 117 ALA A O 1
ATOM 951 N N . MET A 1 118 ? 5.334 -2.786 2.075 1.00 51.66 118 MET A N 1
ATOM 952 C CA . MET A 1 118 ? 5.361 -1.721 3.068 1.00 51.66 118 MET A CA 1
ATOM 953 C C . MET A 1 118 ? 4.962 -0.387 2.437 1.00 51.66 118 MET A C 1
ATOM 955 O O . MET A 1 118 ? 4.112 0.293 2.997 1.00 51.66 118 MET A O 1
ATOM 959 N N . HIS A 1 119 ? 5.473 -0.041 1.259 1.00 57.97 119 HIS A N 1
ATOM 960 C CA . HIS A 1 119 ? 5.150 1.240 0.622 1.00 57.97 119 HIS A CA 1
ATOM 961 C C . HIS A 1 119 ? 3.851 1.214 -0.201 1.00 57.97 119 HIS A C 1
ATOM 963 O O . HIS A 1 119 ? 3.088 2.177 -0.171 1.00 57.97 119 HIS A O 1
ATOM 969 N N . ASP A 1 120 ? 3.555 0.112 -0.888 1.00 61.16 120 ASP A N 1
ATOM 970 C CA . ASP A 1 120 ? 2.385 -0.026 -1.763 1.00 61.16 120 ASP A CA 1
ATOM 971 C C . ASP A 1 120 ? 1.098 -0.306 -0.965 1.00 61.16 120 ASP A C 1
ATOM 973 O O . ASP A 1 120 ? 0.021 0.201 -1.299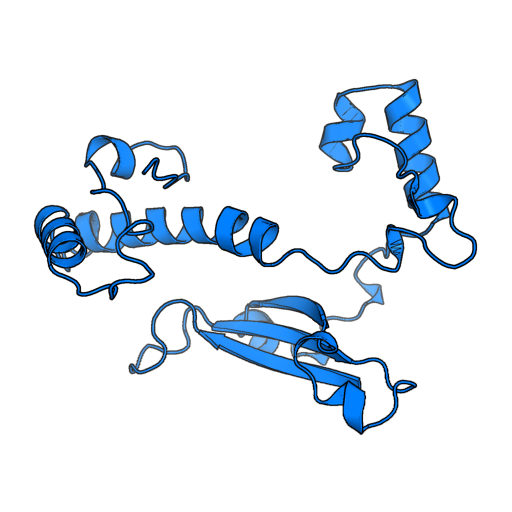 1.00 61.16 120 ASP A O 1
ATOM 977 N N . ILE A 1 121 ? 1.196 -1.092 0.117 1.00 63.38 121 ILE A N 1
ATOM 978 C CA . ILE A 1 121 ? 0.045 -1.472 0.949 1.00 63.38 121 ILE A CA 1
ATOM 979 C C . ILE A 1 121 ? 0.035 -0.667 2.242 1.00 63.38 121 ILE A C 1
ATOM 981 O O . ILE A 1 121 ? -0.900 0.102 2.448 1.00 63.38 121 ILE A O 1
ATOM 985 N N . LEU A 1 122 ? 1.040 -0.836 3.110 1.00 56.94 122 LEU A N 1
ATOM 986 C CA . LEU A 1 122 ? 0.989 -0.313 4.484 1.00 56.94 122 LEU A CA 1
ATOM 987 C C . LEU A 1 122 ? 1.055 1.223 4.529 1.00 56.94 122 LEU A C 1
ATOM 989 O O . LEU A 1 122 ? 0.260 1.849 5.229 1.00 56.94 122 LEU A O 1
ATOM 993 N N . GLU A 1 123 ? 1.953 1.831 3.755 1.00 56.62 123 GLU A N 1
ATOM 994 C CA . GLU A 1 123 ? 2.063 3.286 3.591 1.00 56.62 123 GLU A CA 1
ATOM 995 C C . GLU A 1 123 ? 1.266 3.826 2.399 1.00 56.62 123 GLU A C 1
ATOM 997 O O . GLU A 1 123 ? 1.101 5.042 2.288 1.00 56.62 123 GLU A O 1
ATOM 1002 N N . GLY A 1 124 ? 0.792 2.937 1.525 1.00 67.56 124 GLY A N 1
ATOM 1003 C CA . GLY A 1 124 ? 0.023 3.252 0.329 1.00 67.56 124 GLY A CA 1
ATOM 1004 C C . GLY A 1 124 ? -1.471 3.075 0.569 1.00 67.56 124 GLY A C 1
ATOM 1005 O O . GLY A 1 124 ? -2.096 3.820 1.316 1.00 67.56 124 GLY A O 1
ATOM 1006 N N . VAL A 1 125 ? -2.089 2.091 -0.079 1.00 67.56 125 VAL A N 1
ATOM 1007 C CA . VAL A 1 125 ? -3.559 2.023 -0.177 1.00 67.56 125 VAL A CA 1
ATOM 1008 C C . VAL A 1 125 ? -4.267 1.809 1.169 1.00 67.56 125 VAL A C 1
ATOM 1010 O O . VAL A 1 125 ? -5.366 2.335 1.376 1.00 67.56 125 VAL A O 1
ATOM 1013 N N . LEU A 1 126 ? -3.652 1.083 2.106 1.00 69.81 126 LEU A N 1
ATOM 1014 C CA . LEU A 1 126 ? -4.316 0.649 3.338 1.00 69.81 126 LEU A CA 1
ATOM 1015 C C . LEU A 1 126 ? -4.783 1.826 4.196 1.00 69.81 126 LEU A C 1
ATOM 1017 O O . LEU A 1 126 ? -5.887 1.796 4.738 1.00 69.81 126 LEU A O 1
ATOM 1021 N N . HIS A 1 127 ? -3.984 2.891 4.297 1.00 71.44 127 HIS A N 1
ATOM 1022 C CA . HIS A 1 127 ? -4.361 4.029 5.133 1.00 71.44 127 HIS A CA 1
ATOM 1023 C C . HIS A 1 127 ? -5.560 4.819 4.579 1.00 71.44 127 HIS A C 1
ATOM 1025 O O . HIS A 1 127 ? -6.260 5.479 5.348 1.00 71.44 127 HIS A O 1
ATOM 1031 N N . TYR A 1 128 ? -5.830 4.710 3.273 1.00 76.56 128 TYR A N 1
ATOM 1032 C CA . TYR A 1 128 ? -6.940 5.370 2.593 1.00 76.56 128 TYR A CA 1
ATOM 1033 C C . TYR A 1 128 ? -8.227 4.598 2.858 1.00 76.56 128 TYR A C 1
ATOM 1035 O O . TYR A 1 128 ? -9.232 5.179 3.271 1.00 76.56 128 TYR A O 1
ATOM 1043 N N . GLU A 1 129 ? -8.171 3.274 2.696 1.00 77.19 129 GLU A N 1
ATOM 1044 C CA . GLU A 1 129 ? -9.306 2.394 2.974 1.00 77.19 129 GLU A CA 1
ATOM 1045 C C . GLU A 1 129 ? -9.704 2.450 4.453 1.00 77.19 129 GLU A C 1
ATOM 1047 O O . GLU A 1 129 ? -10.886 2.603 4.765 1.00 77.19 129 GLU A O 1
ATOM 1052 N N . MET A 1 130 ? -8.728 2.436 5.366 1.00 80.31 130 MET A N 1
ATOM 1053 C CA . MET A 1 130 ? -8.988 2.555 6.804 1.00 80.31 130 MET A CA 1
ATOM 1054 C C . MET A 1 130 ? -9.702 3.862 7.163 1.00 80.31 130 MET A C 1
ATOM 1056 O O . MET A 1 130 ? -10.578 3.864 8.029 1.00 80.31 130 MET A O 1
ATOM 1060 N N . LYS A 1 131 ? -9.385 4.974 6.487 1.00 82.81 131 LYS A N 1
ATOM 1061 C CA . LYS A 1 131 ? -10.040 6.263 6.745 1.00 82.81 131 LYS A CA 1
ATOM 1062 C C . LYS A 1 131 ? -11.508 6.239 6.381 1.00 82.81 131 LYS A C 1
ATOM 1064 O O . LYS A 1 131 ? -12.343 6.637 7.192 1.00 82.81 131 LYS A O 1
ATOM 1069 N N . GLU A 1 132 ? -11.815 5.783 5.176 1.00 82.62 132 GLU A N 1
ATOM 1070 C CA . GLU A 1 132 ? -13.191 5.736 4.691 1.00 82.62 132 GLU A CA 1
ATOM 1071 C C . GLU A 1 132 ? -14.020 4.718 5.484 1.00 82.62 132 GLU A C 1
ATOM 1073 O O . GLU A 1 132 ? -15.156 5.014 5.848 1.00 82.62 132 GLU A O 1
ATOM 1078 N N . MET A 1 133 ? -13.431 3.583 5.878 1.00 84.44 133 MET A N 1
ATOM 1079 C CA . MET A 1 133 ? -14.088 2.626 6.775 1.00 84.44 133 MET A CA 1
ATOM 1080 C C . MET A 1 133 ? -14.410 3.224 8.146 1.00 84.44 133 MET A C 1
ATOM 1082 O O . MET A 1 133 ? -15.515 3.044 8.654 1.00 84.44 133 MET A O 1
ATOM 1086 N N . LEU A 1 134 ? -13.470 3.950 8.756 1.00 86.38 134 LEU A N 1
ATOM 1087 C CA . LEU A 1 134 ? -13.713 4.602 10.043 1.00 86.38 134 LEU A CA 1
ATOM 1088 C C . LEU A 1 134 ? -14.787 5.690 9.928 1.00 86.38 134 LEU A C 1
ATOM 1090 O O . LEU A 1 134 ? -15.647 5.781 10.804 1.00 86.38 134 LEU A O 1
ATOM 1094 N N . LYS A 1 135 ? -14.786 6.480 8.844 1.00 85.00 135 LYS A N 1
ATOM 1095 C CA . LYS A 1 135 ? -15.858 7.453 8.573 1.00 85.00 135 LYS A CA 1
ATOM 1096 C C . LYS A 1 135 ? -17.214 6.761 8.479 1.00 85.00 135 LYS A C 1
ATOM 1098 O O . LYS A 1 135 ? -18.156 7.209 9.124 1.00 85.00 135 LYS A O 1
ATOM 1103 N N . ASP A 1 136 ? -17.307 5.680 7.715 1.00 86.75 136 ASP A N 1
ATOM 1104 C CA . ASP A 1 136 ? -18.546 4.929 7.516 1.00 86.75 136 ASP A CA 1
ATOM 1105 C C . ASP A 1 136 ? -19.061 4.325 8.835 1.00 86.75 136 ASP A C 1
ATOM 1107 O O . ASP A 1 136 ? -20.206 4.551 9.236 1.00 86.75 136 ASP A O 1
ATOM 1111 N N . PHE A 1 137 ? -18.195 3.656 9.598 1.00 89.06 137 PHE A N 1
ATOM 1112 C CA . PHE A 1 137 ? -18.580 3.020 10.862 1.00 89.06 137 PHE A CA 1
ATOM 1113 C C . PHE A 1 137 ? -19.005 4.015 11.944 1.00 89.06 137 PHE A C 1
ATOM 1115 O O . PHE A 1 137 ? -19.922 3.713 12.711 1.00 89.06 137 PHE A O 1
ATOM 1122 N N . ILE A 1 138 ? -18.381 5.194 11.996 1.00 89.25 138 ILE A N 1
ATOM 1123 C CA . ILE A 1 138 ? -18.674 6.220 13.007 1.00 89.25 138 ILE A CA 1
ATOM 1124 C C . ILE A 1 138 ? -19.861 7.096 12.583 1.00 89.25 138 ILE A C 1
ATOM 1126 O O . ILE A 1 138 ? -20.754 7.361 13.391 1.00 89.25 138 ILE A O 1
ATOM 1130 N N . LYS A 1 139 ? -19.887 7.560 11.326 1.00 84.94 139 LYS A N 1
ATOM 1131 C CA . LYS A 1 139 ? -20.827 8.596 10.859 1.00 84.94 139 LYS A CA 1
ATOM 1132 C C . LYS A 1 139 ? -22.072 8.055 10.173 1.00 84.94 139 LYS A C 1
ATOM 1134 O O . LYS A 1 139 ? -23.087 8.739 10.195 1.00 84.94 139 LYS A O 1
ATOM 1139 N N . VAL A 1 140 ? -21.990 6.884 9.542 1.00 85.50 140 VAL A N 1
ATOM 1140 C CA . VAL A 1 140 ? -23.106 6.299 8.781 1.00 85.50 140 VAL A CA 1
ATOM 1141 C C . VAL A 1 140 ? -23.763 5.188 9.588 1.00 85.50 140 VAL A C 1
ATOM 1143 O O . VAL A 1 140 ? -24.971 5.203 9.809 1.00 85.50 140 VAL A O 1
ATOM 1146 N N . HIS A 1 141 ? -22.968 4.227 10.059 1.00 89.06 141 HIS A N 1
ATOM 1147 C CA . HIS A 1 141 ? -23.480 3.070 10.791 1.00 89.06 141 HIS A CA 1
ATOM 1148 C C . HIS A 1 141 ? -23.577 3.273 12.307 1.00 89.06 141 HIS A C 1
ATOM 1150 O O . HIS A 1 141 ? -24.210 2.451 12.967 1.00 89.06 141 HIS A O 1
ATOM 1156 N N . HIS A 1 142 ? -22.963 4.330 12.853 1.00 88.12 142 HIS A N 1
ATOM 1157 C CA . HIS A 1 142 ? -22.939 4.648 14.288 1.00 88.12 142 HIS A CA 1
ATOM 1158 C C . HIS A 1 142 ? -22.595 3.442 15.185 1.00 88.12 142 HIS A C 1
ATOM 1160 O O . HIS A 1 142 ? -23.186 3.245 16.245 1.00 88.12 142 HIS A O 1
ATOM 1166 N N . MET A 1 143 ? -21.642 2.607 14.754 1.00 87.94 143 MET A N 1
ATOM 1167 C CA . MET A 1 143 ? -21.238 1.401 15.489 1.00 87.94 143 MET A CA 1
ATOM 1168 C C . MET A 1 143 ? -20.450 1.717 16.764 1.00 87.94 143 MET A C 1
ATOM 1170 O O . MET A 1 143 ? -20.501 0.956 17.728 1.00 87.94 143 MET A O 1
ATOM 1174 N N . PHE A 1 144 ? -19.685 2.806 16.746 1.00 91.50 144 PHE A N 1
ATOM 1175 C CA . PHE A 1 144 ? -18.926 3.343 17.872 1.00 91.50 144 PHE A CA 1
ATOM 1176 C C . PHE A 1 144 ? -18.617 4.819 17.605 1.00 91.50 144 PHE A C 1
ATOM 1178 O O . PHE A 1 144 ? -18.687 5.276 16.460 1.00 91.50 144 PHE A O 1
ATOM 1185 N N . THR A 1 145 ? -18.273 5.573 18.646 1.00 91.00 145 THR A N 1
ATOM 1186 C CA . THR A 1 145 ? -17.884 6.981 18.505 1.00 91.00 145 THR A CA 1
ATOM 1187 C C . THR A 1 145 ? -16.377 7.131 18.301 1.00 91.00 145 THR A C 1
ATOM 1189 O O . THR A 1 145 ? -15.581 6.252 18.639 1.00 91.00 145 THR A O 1
ATOM 1192 N N . LEU A 1 146 ? -15.953 8.282 17.775 1.00 90.56 146 LEU A N 1
ATOM 1193 C CA . LEU A 1 146 ? -14.529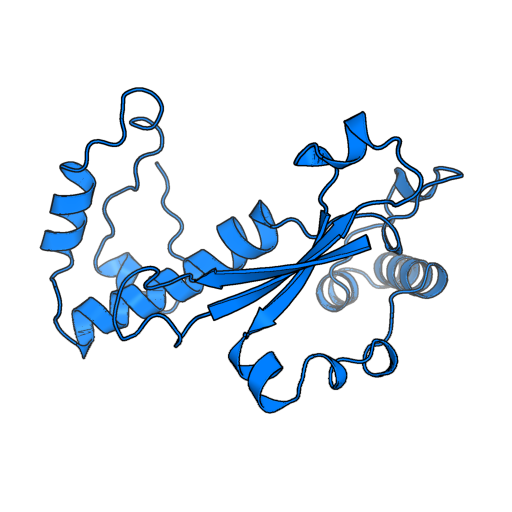 8.611 17.692 1.00 90.56 146 LEU A CA 1
ATOM 1194 C C . LEU A 1 146 ? -13.862 8.627 19.082 1.00 90.56 146 LEU A C 1
ATOM 1196 O O . LEU A 1 146 ? -12.698 8.251 19.221 1.00 90.56 146 LEU A O 1
ATOM 1200 N N . GLU A 1 147 ? -14.609 9.014 20.117 1.00 92.19 147 GLU A N 1
ATOM 1201 C CA . GLU A 1 147 ? -14.156 8.991 21.508 1.00 92.19 147 GLU A CA 1
ATOM 1202 C C . GLU A 1 147 ? -13.945 7.560 22.022 1.00 92.19 147 GLU A C 1
ATOM 1204 O O . GLU A 1 147 ? -12.916 7.283 22.645 1.00 92.19 147 GLU A O 1
ATOM 1209 N N . ASP A 1 148 ? -14.842 6.627 21.686 1.00 91.69 148 ASP A N 1
ATOM 1210 C CA . ASP A 1 148 ? -14.688 5.206 22.022 1.00 91.69 148 ASP A CA 1
ATOM 1211 C C . ASP A 1 148 ? -13.428 4.615 21.385 1.00 91.69 148 ASP A C 1
ATOM 1213 O O . ASP A 1 148 ? -12.674 3.889 22.039 1.00 91.69 148 ASP A O 1
ATOM 1217 N N . LEU A 1 149 ? -13.180 4.935 20.110 1.00 90.75 149 LEU A N 1
ATOM 1218 C CA . LEU A 1 149 ? -11.994 4.477 19.389 1.00 90.75 149 LEU A CA 1
ATOM 1219 C C . LEU A 1 149 ? -10.713 5.018 20.030 1.00 90.75 149 LEU A C 1
ATOM 1221 O O . LEU A 1 149 ? -9.816 4.239 20.348 1.00 90.75 149 LEU A O 1
ATOM 1225 N N . ASN A 1 150 ? -10.637 6.331 20.260 1.00 91.94 150 ASN A N 1
ATOM 1226 C CA . ASN A 1 150 ? -9.463 6.963 20.865 1.00 91.94 150 ASN A CA 1
ATOM 1227 C C . ASN A 1 150 ? -9.214 6.457 22.293 1.00 91.94 150 ASN A C 1
ATOM 1229 O O . ASN A 1 150 ? -8.071 6.198 22.669 1.00 91.94 150 ASN A O 1
ATOM 1233 N N . SER A 1 151 ? -10.278 6.232 23.065 1.00 92.38 151 SER A N 1
ATOM 1234 C CA . SER A 1 151 ? -10.190 5.648 24.406 1.00 92.38 151 SER A CA 1
ATOM 1235 C C . SER A 1 151 ? -9.672 4.211 24.374 1.00 92.38 151 SER A C 1
ATOM 1237 O O . SER A 1 151 ? -8.879 3.821 25.231 1.00 92.38 151 SER A O 1
ATOM 1239 N N . ARG A 1 152 ? -10.081 3.411 23.381 1.00 90.62 152 ARG A N 1
ATOM 1240 C CA . ARG A 1 152 ? -9.565 2.048 23.187 1.00 90.62 152 ARG A CA 1
ATOM 1241 C C . ARG A 1 152 ? -8.103 2.051 22.771 1.00 90.62 152 ARG A C 1
ATOM 1243 O O . ARG A 1 152 ? -7.343 1.284 23.346 1.00 90.62 152 ARG A O 1
ATOM 1250 N N . ILE A 1 153 ? -7.703 2.926 21.848 1.00 88.31 153 ILE A N 1
ATOM 1251 C CA . ILE A 1 153 ? -6.296 3.085 21.451 1.00 88.31 153 ILE A CA 1
ATOM 1252 C C . ILE A 1 153 ? -5.446 3.427 22.678 1.00 88.31 153 ILE A C 1
ATOM 1254 O O . ILE A 1 153 ? -4.435 2.783 22.908 1.00 88.31 153 ILE A O 1
ATOM 1258 N N . ALA A 1 154 ? -5.874 4.375 23.515 1.00 87.38 154 ALA A N 1
ATOM 1259 C CA . ALA A 1 154 ? -5.103 4.786 24.689 1.00 87.38 154 ALA A CA 1
ATOM 1260 C C . ALA A 1 154 ? -4.953 3.688 25.758 1.00 87.38 154 ALA A C 1
ATOM 1262 O O . ALA A 1 154 ? -3.966 3.674 26.490 1.00 87.38 154 ALA A O 1
ATOM 1263 N N . ARG A 1 155 ? -5.944 2.796 25.882 1.00 88.44 155 ARG A N 1
ATOM 1264 C CA . ARG A 1 155 ? -5.993 1.756 26.926 1.00 88.44 155 ARG A CA 1
ATOM 1265 C C . ARG A 1 155 ? -5.492 0.394 26.453 1.00 88.44 155 ARG A C 1
ATOM 1267 O O . ARG A 1 155 ? -5.377 -0.512 27.273 1.00 88.44 155 ARG A O 1
ATOM 1274 N N . PHE A 1 156 ? -5.257 0.230 25.155 1.00 87.69 156 PHE A N 1
ATOM 1275 C CA . PHE A 1 156 ? -4.764 -1.018 24.599 1.00 87.69 156 PHE A CA 1
ATOM 1276 C C . PHE A 1 156 ? -3.306 -1.235 25.013 1.00 87.69 156 PHE A C 1
ATOM 1278 O O . PHE A 1 156 ? -2.472 -0.341 24.880 1.00 87.69 156 PHE A O 1
ATOM 1285 N N . ASP A 1 157 ? -2.998 -2.427 25.521 1.00 86.75 157 ASP A N 1
ATOM 1286 C CA . ASP A 1 157 ? -1.630 -2.801 25.867 1.00 86.75 157 ASP A CA 1
ATOM 1287 C C . ASP A 1 157 ? -0.873 -3.222 24.600 1.00 86.75 157 ASP A C 1
ATOM 1289 O O . ASP A 1 157 ? -1.014 -4.342 24.109 1.00 86.75 157 ASP A O 1
ATOM 1293 N N . PHE A 1 158 ? -0.077 -2.304 24.047 1.00 79.88 158 PHE A N 1
ATOM 1294 C CA . PHE A 1 158 ? 0.784 -2.573 22.889 1.00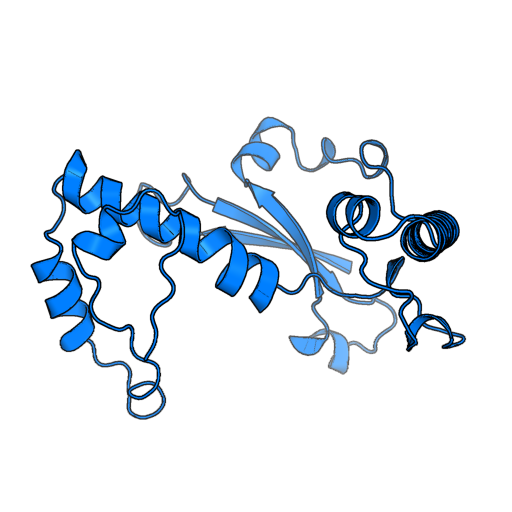 79.88 158 PHE A CA 1
ATOM 1295 C C . PHE A 1 158 ? 2.063 -3.342 23.261 1.00 79.88 158 PHE A C 1
ATOM 1297 O O . PHE A 1 158 ? 2.811 -3.769 22.374 1.00 79.88 158 PHE A O 1
ATOM 1304 N N . GLY A 1 159 ? 2.329 -3.528 24.556 1.00 83.81 159 GLY A N 1
ATOM 1305 C CA . GLY A 1 159 ? 3.569 -4.086 25.069 1.00 83.81 159 GLY A CA 1
ATOM 1306 C C . GLY A 1 159 ? 4.749 -3.110 25.006 1.00 83.81 159 GLY A C 1
ATOM 1307 O O . GLY A 1 159 ? 4.803 -2.177 24.202 1.00 83.81 159 GLY A O 1
ATOM 1308 N N . TYR A 1 160 ? 5.750 -3.371 25.850 1.00 76.62 160 TYR A N 1
ATOM 1309 C CA . TYR A 1 160 ? 6.923 -2.508 26.052 1.00 76.62 160 TYR A CA 1
ATOM 1310 C C . TYR A 1 160 ? 7.646 -2.109 24.753 1.00 76.62 160 TYR A C 1
ATOM 1312 O O . TYR A 1 160 ? 8.085 -0.971 24.603 1.00 76.62 160 TYR A O 1
ATOM 1320 N N . TYR A 1 161 ? 7.749 -3.034 23.796 1.00 75.00 161 TYR A N 1
ATOM 1321 C CA . TYR A 1 161 ? 8.472 -2.808 22.543 1.00 75.00 161 TYR A CA 1
ATOM 1322 C C . TYR A 1 161 ? 7.745 -1.876 21.564 1.00 75.00 161 TYR A C 1
ATOM 1324 O O . TYR A 1 161 ? 8.407 -1.225 20.758 1.00 75.00 161 TYR A O 1
ATOM 1332 N N . ASN A 1 162 ? 6.413 -1.777 21.638 1.00 71.38 162 ASN A N 1
ATOM 1333 C CA . ASN A 1 162 ? 5.607 -1.020 20.675 1.00 71.38 162 ASN A CA 1
ATOM 1334 C C . ASN A 1 162 ? 4.928 0.214 21.275 1.00 71.38 162 ASN A C 1
ATOM 1336 O O . ASN A 1 162 ? 4.293 0.961 20.537 1.00 71.38 162 ASN A O 1
ATOM 1340 N N . ASP A 1 163 ? 5.086 0.485 22.572 1.00 72.19 163 ASP A N 1
ATOM 1341 C CA . ASP A 1 163 ? 4.472 1.651 23.225 1.00 72.19 163 ASP A CA 1
ATOM 1342 C C . ASP A 1 163 ? 4.961 2.995 22.635 1.00 72.19 163 ASP A C 1
ATOM 1344 O O . ASP A 1 163 ? 4.254 4.002 22.671 1.00 72.19 163 ASP A O 1
ATOM 1348 N N . LYS A 1 164 ? 6.145 2.995 22.001 1.00 71.88 164 LYS A N 1
ATOM 1349 C CA . LYS A 1 164 ? 6.676 4.130 21.220 1.00 71.88 164 LYS A CA 1
ATOM 1350 C C . LYS A 1 164 ? 6.078 4.268 19.813 1.00 71.88 164 LYS A C 1
ATOM 1352 O O . LYS A 1 164 ? 6.187 5.337 19.230 1.00 71.88 164 LYS A O 1
ATOM 1357 N N . ASN A 1 165 ? 5.461 3.213 19.283 1.00 73.75 165 ASN A N 1
ATOM 1358 C CA . ASN A 1 165 ? 4.866 3.150 17.942 1.00 73.75 165 ASN A CA 1
ATOM 1359 C C . ASN A 1 165 ? 3.330 3.119 17.994 1.00 73.75 165 ASN A C 1
ATOM 1361 O O . ASN A 1 165 ? 2.681 2.679 17.042 1.00 73.75 165 ASN A O 1
ATOM 1365 N N . LYS A 1 166 ? 2.730 3.520 19.121 1.00 78.31 166 LYS A N 1
ATOM 1366 C CA . LYS A 1 166 ? 1.277 3.485 19.271 1.00 78.31 166 LYS A CA 1
ATOM 1367 C C . LYS A 1 166 ? 0.591 4.536 18.388 1.00 78.31 166 LYS A C 1
ATOM 1369 O O . LYS A 1 166 ? 1.139 5.624 18.205 1.00 78.31 166 LYS A O 1
ATOM 1374 N N . PRO A 1 167 ? -0.616 4.246 17.874 1.00 79.19 167 PRO A N 1
ATOM 1375 C CA . PRO A 1 167 ? -1.363 5.187 17.049 1.00 79.19 167 PRO A CA 1
ATOM 1376 C C . PRO A 1 167 ? -1.693 6.471 17.822 1.00 79.19 167 PRO A C 1
ATOM 1378 O O . PRO A 1 167 ? -2.181 6.408 18.954 1.00 79.19 167 PRO A O 1
ATOM 1381 N N . SER A 1 168 ? -1.488 7.638 17.208 1.00 82.06 168 SER A N 1
ATOM 1382 C CA . SER A 1 168 ? -1.925 8.916 17.788 1.00 82.06 168 SER A CA 1
ATOM 1383 C C . SER A 1 168 ? -3.460 9.010 17.788 1.00 82.06 168 SER A C 1
ATOM 1385 O O . SER A 1 168 ? -4.107 8.457 16.895 1.00 82.06 168 SER A O 1
ATOM 1387 N N . PRO A 1 169 ? -4.085 9.742 18.727 1.00 84.19 169 PRO A N 1
ATOM 1388 C CA . PRO A 1 169 ? -5.526 9.974 18.687 1.00 84.19 169 PRO A CA 1
ATOM 1389 C C . PRO A 1 169 ? -5.968 10.596 17.356 1.00 84.19 169 PRO A C 1
ATOM 1391 O O . PRO A 1 169 ? -5.353 11.541 16.853 1.00 84.19 169 PRO A O 1
ATOM 1394 N N . ILE A 1 170 ? -7.046 10.072 16.776 1.00 86.94 170 ILE A N 1
ATOM 1395 C CA . ILE A 1 170 ? -7.621 10.586 15.530 1.00 86.94 170 ILE A CA 1
ATOM 1396 C C . ILE A 1 170 ? -8.557 11.744 15.881 1.00 86.94 170 ILE A C 1
ATOM 1398 O O . ILE A 1 170 ? -9.447 11.598 16.718 1.00 86.94 170 ILE A O 1
ATOM 1402 N N . THR A 1 171 ? -8.374 12.897 15.238 1.00 85.94 171 THR A N 1
ATOM 1403 C CA . THR A 1 171 ? -9.237 14.069 15.436 1.00 85.94 171 THR A CA 1
ATOM 1404 C C . THR A 1 171 ? -10.398 14.085 14.444 1.00 85.94 171 THR A C 1
ATOM 1406 O O . THR A 1 171 ? -10.267 13.634 13.305 1.00 85.94 171 THR A O 1
ATOM 1409 N N . GLU A 1 172 ? -11.529 14.672 14.845 1.00 83.94 172 GLU A N 1
ATOM 1410 C CA . GLU A 1 172 ? -12.723 14.789 13.992 1.00 83.94 172 GLU A CA 1
ATOM 1411 C C . GLU A 1 172 ? -12.435 15.592 12.716 1.00 83.94 172 GLU A C 1
ATOM 1413 O O . GLU A 1 172 ? -12.900 15.250 11.632 1.00 83.94 172 GLU A O 1
ATOM 1418 N N . GLN A 1 173 ? -11.593 16.624 12.820 1.00 81.94 173 GLN A N 1
ATOM 1419 C CA . GLN A 1 173 ? -11.096 17.382 11.670 1.00 81.94 173 GLN A CA 1
ATOM 1420 C C . GLN A 1 173 ? -10.362 16.468 10.683 1.00 81.94 173 GLN A C 1
ATOM 1422 O O . GLN A 1 173 ? -10.662 16.472 9.495 1.00 81.94 173 GLN A O 1
ATOM 1427 N N . LYS A 1 174 ? -9.450 15.615 11.165 1.00 80.38 174 LYS A N 1
ATOM 1428 C CA . LYS A 1 174 ? -8.684 14.715 10.296 1.00 80.38 174 LYS A CA 1
ATOM 1429 C C . LYS A 1 174 ? -9.549 13.625 9.677 1.00 80.38 174 LYS A C 1
ATOM 1431 O O . LYS A 1 174 ? -9.338 13.263 8.523 1.00 80.38 174 LYS A O 1
ATOM 1436 N N . LEU A 1 175 ? -10.551 13.150 10.412 1.00 81.44 175 LEU A N 1
ATOM 1437 C CA . LEU A 1 175 ? -11.531 12.185 9.927 1.00 81.44 175 LEU A CA 1
ATOM 1438 C C . LEU A 1 175 ? -12.532 12.807 8.937 1.00 81.44 175 LEU A C 1
ATOM 1440 O O . LEU A 1 175 ? -13.056 12.100 8.091 1.00 81.44 175 LEU A O 1
ATOM 1444 N N . SER A 1 176 ? -12.815 14.108 9.009 1.00 78.00 176 SER A N 1
ATOM 1445 C CA . SER A 1 176 ? -13.773 14.788 8.120 1.00 78.00 176 SER A CA 1
ATOM 1446 C C . SER A 1 176 ? -13.147 15.416 6.877 1.00 78.00 176 SER A C 1
ATOM 1448 O O . SER A 1 176 ? -13.877 15.705 5.933 1.00 78.00 176 SER A O 1
ATOM 1450 N N . LEU A 1 177 ? -11.824 15.598 6.842 1.00 79.69 177 LEU A N 1
ATOM 1451 C CA . LEU A 1 177 ? -11.137 16.094 5.654 1.00 79.69 177 LEU A CA 1
ATOM 1452 C C . LEU A 1 177 ? -11.394 15.188 4.434 1.00 79.69 177 LEU A C 1
ATOM 1454 O O . LEU A 1 177 ? -11.442 13.954 4.530 1.00 79.69 177 LEU A O 1
ATOM 1458 N N . ASN A 1 178 ? -11.528 15.840 3.275 1.00 68.56 178 ASN A N 1
ATOM 1459 C CA . ASN A 1 178 ? -11.717 15.202 1.969 1.00 68.56 178 ASN A CA 1
ATOM 1460 C C . ASN A 1 178 ? -10.426 14.595 1.403 1.00 68.56 178 ASN A C 1
ATOM 1462 O O . ASN A 1 178 ? -10.440 14.050 0.304 1.00 68.56 178 ASN A O 1
ATOM 1466 N N . ASP A 1 179 ? -9.308 14.683 2.126 1.00 71.50 179 ASP A N 1
ATOM 1467 C CA . ASP A 1 179 ? -8.135 13.891 1.795 1.00 71.50 179 ASP A CA 1
ATOM 1468 C C . ASP A 1 179 ? -8.348 12.444 2.254 1.00 71.50 179 ASP A C 1
ATOM 1470 O O . ASP A 1 179 ? -9.015 12.165 3.251 1.00 71.50 179 ASP A O 1
ATOM 1474 N N . HIS A 1 180 ? -7.765 11.490 1.539 1.00 63.72 180 HIS A N 1
ATOM 1475 C CA . HIS A 1 180 ? -7.885 10.085 1.925 1.00 63.72 180 HIS A CA 1
ATOM 1476 C C . HIS A 1 180 ? -6.903 9.711 3.050 1.00 63.72 180 HIS A C 1
ATOM 1478 O O . HIS A 1 180 ? -7.020 8.656 3.658 1.00 63.72 180 HIS A O 1
ATOM 1484 N N . SER A 1 181 ? -5.935 10.574 3.365 1.00 65.38 181 SER A N 1
ATOM 1485 C CA . SER A 1 181 ? -4.825 10.261 4.265 1.00 65.38 181 SER A CA 1
ATOM 1486 C C . SER A 1 181 ? -5.231 10.223 5.743 1.00 65.38 181 SER A C 1
ATOM 1488 O O . SER A 1 181 ? -5.854 11.151 6.270 1.00 65.38 181 SER A O 1
ATOM 1490 N N . LEU A 1 182 ? -4.796 9.164 6.430 1.00 66.31 182 LEU A N 1
ATOM 1491 C CA . LEU A 1 182 ? -4.806 9.021 7.890 1.00 66.31 182 LEU A CA 1
ATOM 1492 C C . LEU A 1 182 ? -3.388 9.036 8.477 1.00 66.31 182 LEU A C 1
ATOM 1494 O O . LEU A 1 182 ? -3.133 8.421 9.505 1.00 66.31 182 LEU A O 1
ATOM 1498 N N . LYS A 1 183 ? -2.434 9.735 7.848 1.00 62.91 183 LYS A N 1
ATOM 1499 C CA . LYS A 1 183 ? -1.060 9.799 8.374 1.00 62.91 183 LYS A CA 1
ATOM 1500 C C . LYS A 1 183 ? -1.044 10.374 9.790 1.00 62.91 183 LYS A C 1
ATOM 1502 O O . LYS A 1 183 ? -1.425 11.529 10.002 1.00 62.91 183 LYS A O 1
ATOM 1507 N N . GLN A 1 184 ? -0.603 9.571 10.746 1.00 59.59 184 GLN A N 1
ATOM 1508 C CA . GLN A 1 184 ? -0.423 9.973 12.133 1.00 59.59 184 GLN A CA 1
ATOM 1509 C C . GLN A 1 184 ? 1.043 10.349 12.324 1.00 59.59 184 GLN A C 1
ATOM 1511 O O . GLN A 1 184 ? 1.931 9.572 11.990 1.00 59.59 184 GLN A O 1
ATOM 1516 N N . HIS A 1 185 ? 1.289 11.564 12.806 1.00 49.97 185 HIS A N 1
ATOM 1517 C CA . HIS A 1 185 ? 2.598 11.917 13.334 1.00 49.97 185 HIS A CA 1
ATOM 1518 C C . HIS A 1 185 ? 2.568 11.551 14.819 1.00 49.97 185 HIS A C 1
ATOM 1520 O O . HIS A 1 185 ? 1.688 12.024 15.548 1.00 49.97 185 HIS A O 1
ATOM 1526 N N . GLY A 1 186 ? 3.437 10.616 15.198 1.00 38.84 186 GLY A N 1
ATOM 1527 C CA . GLY A 1 186 ? 3.797 10.331 16.585 1.00 38.84 186 GLY A CA 1
ATOM 1528 C C . GLY A 1 186 ? 4.940 11.233 17.012 1.00 38.84 186 GLY A C 1
ATOM 1529 O O . GLY A 1 186 ? 5.800 11.512 16.143 1.00 38.84 186 GLY A O 1
#

Radius of gyration: 21.14 Å; chains: 1; bounding box: 49×44×51 Å

pLDDT: mean 72.77, std 12.36, range [37.59, 92.38]

Organism: Paramuricea clavata (NCBI:txid317549)

Foldseek 3Di:
DKDKDKDFDPDCDDPCSQPAIKIWIWDADPPDDPVVRPDPVRIFTDDIDRVVCCVVCNPVNPDPVVDDQDDPVNVVVLQVCCVVPHDVSCVVVVNNHADPQCVDPPDDPSVDDGDDCCVCPVVHDPQLVVLVVVCCVCPPVVVDHLVRVQVCQVPDPPDPVCPVVGADRDDPVNSPDPDSGPDGDD

Sequence (186 aa):
MVYYDDLETCNPLGSRATKHKLGAFYYTLGNIEPMHRSSEKAIQLLCLCKTLNIKKYGIDAFHEKYFVLHTKDGYDQCCDQVLAFGEHFSKTYGINRRSILNESRFFHVVGRLPTDAMHDILEGVLHYEMKEMLKDFIKVHHMFTLEDLNSRIARFDFGYYNDKNKPSPITEQKLSLNDHSLKQHG